Protein AF-A0A250XTL4-F1 (afdb_monomer_lite)

Radius of gyration: 36.09 Å; chains: 1; bounding box: 64×64×106 Å

Secondary structure (DSSP, 8-state):
---SSHHHHHHHHHHHHHHHHHSPP-----SSPPGGGGS--S---TTTT--HHHHHHHHHHHHHHHSTTTT-TT--------TTGGGGS-SSPPTT-S-HHHHHHHT-S--STTTS-HHHHHHHS--S----TT---PPPPPPHHHHHHHHTTEEEPTTS-EEETTS-B-------------------------------------------

Structure (mmCIF, N/CA/C/O backbone):
data_AF-A0A250XTL4-F1
#
_entry.id   AF-A0A250XTL4-F1
#
loop_
_atom_site.group_PDB
_atom_site.id
_atom_site.type_symbol
_atom_site.label_atom_id
_atom_site.label_alt_id
_atom_site.label_comp_id
_atom_site.label_asym_id
_atom_site.label_entity_id
_atom_site.label_seq_id
_atom_site.pdbx_PDB_ins_code
_atom_site.Cartn_x
_atom_site.Cartn_y
_atom_site.Cartn_z
_atom_site.occupancy
_atom_site.B_iso_or_equiv
_atom_site.auth_seq_id
_atom_site.auth_comp_id
_atom_site.auth_asym_id
_atom_site.auth_atom_id
_atom_site.pdbx_PDB_model_num
ATOM 1 N N . MET A 1 1 ? -37.303 -18.607 22.013 1.00 44.94 1 MET A N 1
ATOM 2 C CA . MET A 1 1 ? -37.455 -17.222 22.494 1.00 44.94 1 MET A CA 1
ATOM 3 C C . MET A 1 1 ? -36.039 -16.684 22.610 1.00 44.94 1 MET A C 1
ATOM 5 O O . MET A 1 1 ? -35.345 -17.076 23.528 1.00 44.94 1 MET A O 1
ATOM 9 N N . PHE A 1 2 ? -35.567 -15.987 21.576 1.00 52.06 2 PHE A N 1
ATOM 10 C CA . PHE A 1 2 ? -34.243 -15.356 21.523 1.00 52.06 2 PHE A CA 1
ATOM 11 C C . PHE A 1 2 ? -34.512 -13.884 21.878 1.00 52.06 2 PHE A C 1
ATOM 13 O O . PHE A 1 2 ? -35.346 -13.257 21.230 1.00 52.06 2 PHE A O 1
ATOM 20 N N . SER A 1 3 ? -34.096 -13.415 23.052 1.00 58.22 3 SER A N 1
ATOM 21 C CA . SER A 1 3 ? -32.782 -12.772 23.199 1.00 58.22 3 SER A CA 1
ATOM 22 C C . SER A 1 3 ? -32.663 -11.555 22.264 1.00 58.22 3 SER A C 1
ATOM 24 O O . SER A 1 3 ? -31.780 -11.501 21.420 1.00 58.22 3 SER A O 1
ATOM 26 N N . GLY A 1 4 ? -33.631 -10.632 22.339 1.00 57.84 4 GLY A N 1
ATOM 27 C CA . GLY A 1 4 ? -33.647 -9.391 21.552 1.00 57.84 4 GLY A CA 1
ATOM 28 C C . GLY A 1 4 ? -33.230 -8.154 22.350 1.00 57.84 4 GLY A C 1
ATOM 29 O O . GLY A 1 4 ? -32.525 -7.314 21.818 1.00 57.84 4 GLY A O 1
ATOM 30 N N . ASP A 1 5 ? -33.618 -8.072 23.626 1.00 61.62 5 ASP A N 1
ATOM 31 C CA . ASP A 1 5 ? -33.293 -6.927 24.498 1.00 61.62 5 ASP A CA 1
ATOM 32 C C . ASP A 1 5 ? -32.005 -7.180 25.311 1.00 61.62 5 ASP A C 1
ATOM 34 O O . ASP A 1 5 ? -31.155 -6.307 25.454 1.00 61.62 5 ASP A O 1
ATOM 38 N N . ASP A 1 6 ? -31.799 -8.426 25.756 1.00 74.25 6 ASP A N 1
ATOM 39 C CA . ASP A 1 6 ? -30.617 -8.829 26.539 1.00 74.25 6 ASP A CA 1
ATOM 40 C C . ASP A 1 6 ? -29.322 -8.780 25.704 1.00 74.25 6 ASP A C 1
ATOM 42 O O . ASP A 1 6 ? -28.267 -8.392 26.187 1.00 74.25 6 ASP A O 1
ATOM 46 N N . VAL A 1 7 ? -29.416 -9.097 24.408 1.00 80.88 7 VAL A N 1
ATOM 47 C CA . VAL A 1 7 ? -28.253 -9.163 23.502 1.00 80.88 7 VAL A CA 1
ATOM 48 C C . VAL A 1 7 ? -27.747 -7.771 23.129 1.00 80.88 7 VAL A C 1
ATOM 50 O O . VAL A 1 7 ? -26.544 -7.569 22.988 1.00 80.88 7 VAL A O 1
ATOM 53 N N . GLU A 1 8 ? -28.644 -6.792 22.977 1.00 82.69 8 GLU A N 1
ATOM 54 C CA . GLU A 1 8 ? -28.238 -5.408 22.711 1.00 82.69 8 GLU A CA 1
ATOM 55 C C . GLU A 1 8 ? -27.578 -4.776 23.942 1.00 82.69 8 GLU A C 1
ATOM 57 O O . GLU A 1 8 ? -26.588 -4.053 23.806 1.00 82.69 8 GLU A O 1
ATOM 62 N N . ALA A 1 9 ? -28.098 -5.073 25.136 1.00 85.00 9 ALA A N 1
ATOM 63 C CA . ALA A 1 9 ? -27.530 -4.606 26.394 1.00 85.00 9 ALA A CA 1
ATOM 64 C C . ALA A 1 9 ? -26.161 -5.246 26.683 1.00 85.00 9 ALA A C 1
ATOM 66 O O . ALA A 1 9 ? -25.218 -4.528 27.018 1.00 85.00 9 ALA A O 1
ATOM 67 N N . GLU A 1 10 ? -26.033 -6.563 26.500 1.00 85.88 10 GLU A N 1
ATOM 68 C CA . GLU A 1 10 ? -24.772 -7.299 26.653 1.00 85.88 10 GLU A CA 1
ATOM 69 C C . GLU A 1 10 ? -23.704 -6.780 25.679 1.00 85.88 10 GLU A C 1
ATOM 71 O O . GLU A 1 10 ? -22.596 -6.446 26.095 1.00 85.88 10 GLU A O 1
ATOM 76 N N . PHE A 1 11 ? -24.062 -6.580 24.405 1.00 89.12 11 PHE A N 1
ATOM 77 C CA . PHE A 1 11 ? -23.148 -6.021 23.406 1.00 89.12 11 PHE A CA 1
ATOM 78 C C . PHE A 1 11 ? -22.715 -4.586 23.736 1.00 89.12 11 PHE A C 1
ATOM 80 O O . PHE A 1 11 ? -21.555 -4.220 23.551 1.00 89.12 11 PHE A O 1
ATOM 87 N N . ALA A 1 12 ? -23.637 -3.743 24.212 1.00 86.06 12 ALA A N 1
ATOM 88 C CA . ALA A 1 12 ? -23.306 -2.376 24.603 1.00 86.06 12 ALA A CA 1
ATOM 89 C C . ALA A 1 12 ? -22.351 -2.338 25.806 1.00 86.06 12 ALA A C 1
ATOM 91 O O . ALA A 1 12 ? -21.473 -1.473 25.851 1.00 86.06 12 ALA A O 1
ATOM 92 N N . ALA A 1 13 ? -22.509 -3.271 26.750 1.00 88.00 13 ALA A N 1
ATOM 93 C CA . ALA A 1 13 ? -21.614 -3.424 27.890 1.00 88.00 13 ALA A CA 1
ATOM 94 C C . ALA A 1 13 ? -20.214 -3.878 27.445 1.00 88.00 13 ALA A C 1
ATOM 96 O O . ALA A 1 13 ? -19.243 -3.181 27.735 1.00 88.00 13 ALA A O 1
ATOM 97 N N . GLU A 1 14 ? -20.112 -4.953 26.658 1.00 86.88 14 GLU A N 1
ATOM 98 C CA . GLU A 1 14 ? -18.835 -5.460 26.125 1.00 86.88 14 GLU A CA 1
ATOM 99 C C . GLU A 1 14 ? -18.112 -4.394 25.284 1.00 86.88 14 GLU A C 1
ATOM 101 O O . GLU A 1 14 ? -16.928 -4.122 25.480 1.00 86.88 14 GLU A O 1
ATOM 106 N N . LYS A 1 15 ? -18.847 -3.680 24.420 1.00 89.56 15 LYS A N 1
ATOM 107 C CA . LYS A 1 15 ? -18.299 -2.560 23.643 1.00 89.56 15 LYS A CA 1
ATOM 108 C C . LYS A 1 15 ? -17.745 -1.454 24.543 1.00 89.56 15 LYS A C 1
ATOM 110 O O . LYS A 1 15 ? -16.703 -0.880 24.229 1.00 89.56 15 LYS A O 1
ATOM 115 N N . ALA A 1 16 ? -18.433 -1.108 25.631 1.00 85.56 16 ALA A N 1
ATOM 116 C CA . ALA A 1 16 ? -17.963 -0.080 26.556 1.00 85.56 16 ALA A CA 1
ATOM 117 C C . ALA A 1 16 ? -16.689 -0.513 27.300 1.00 85.56 16 ALA A C 1
ATOM 119 O O . ALA A 1 16 ? -15.798 0.316 27.505 1.00 85.56 16 ALA A O 1
ATOM 120 N N . GLU A 1 17 ? -16.582 -1.794 27.660 1.00 87.62 17 GLU A N 1
ATOM 121 C CA . GLU A 1 17 ? -15.391 -2.381 28.282 1.00 87.62 17 GLU A CA 1
ATOM 122 C C . GLU A 1 17 ? -14.189 -2.375 27.329 1.00 87.62 17 GLU A C 1
ATOM 124 O O . GLU A 1 17 ? -13.116 -1.878 27.688 1.00 87.62 17 GLU A O 1
ATOM 129 N N . ASP A 1 18 ? -14.383 -2.823 26.087 1.00 86.00 18 ASP A N 1
ATOM 130 C CA . ASP A 1 18 ? -13.349 -2.797 25.052 1.00 86.00 18 ASP A CA 1
ATOM 131 C C . ASP A 1 18 ? -12.863 -1.371 24.793 1.00 86.00 18 ASP A C 1
ATOM 133 O O . ASP A 1 18 ? -11.656 -1.112 24.797 1.00 86.00 18 ASP A O 1
ATOM 137 N N . VAL A 1 19 ? -13.793 -0.421 24.649 1.00 85.62 19 VAL A N 1
ATOM 138 C CA . VAL A 1 19 ? -13.468 0.998 24.481 1.00 85.62 19 VAL A CA 1
ATOM 139 C C . VAL A 1 19 ? -12.653 1.495 25.673 1.00 85.62 19 VAL A C 1
ATOM 141 O O . VAL A 1 19 ? -11.585 2.074 25.482 1.00 85.62 19 VAL A O 1
ATOM 144 N N . ALA A 1 20 ? -13.090 1.222 26.903 1.00 85.12 20 ALA A N 1
ATOM 145 C CA . ALA A 1 20 ? -12.371 1.641 28.101 1.00 85.12 20 ALA A CA 1
ATOM 146 C C . ALA A 1 20 ? -10.939 1.079 28.173 1.00 85.12 20 ALA A C 1
ATOM 148 O O . ALA A 1 20 ? -10.059 1.801 28.637 1.00 85.12 20 ALA A O 1
ATOM 149 N N . SER A 1 21 ? -10.705 -0.146 27.685 1.00 85.12 21 SER A N 1
ATOM 150 C CA . SER A 1 21 ? -9.382 -0.791 27.663 1.00 85.12 21 SER A CA 1
ATOM 151 C C . SER A 1 21 ? -8.404 -0.197 26.639 1.00 85.12 21 SER A C 1
ATOM 153 O O . SER A 1 21 ? -7.189 -0.340 26.779 1.00 85.12 21 SER A O 1
ATOM 155 N N . GLU A 1 22 ? -8.921 0.428 25.579 1.00 81.50 22 GLU A N 1
ATOM 156 C CA . GLU A 1 22 ? -8.116 0.997 24.491 1.00 81.50 22 GLU A CA 1
ATOM 157 C C . GLU A 1 22 ? -7.815 2.480 24.679 1.00 81.50 22 GLU A C 1
ATOM 159 O O . GLU A 1 22 ? -6.849 2.993 24.110 1.00 81.50 22 GLU A O 1
ATOM 164 N N . LEU A 1 23 ? -8.644 3.174 25.456 1.00 81.81 23 LEU A N 1
ATOM 165 C CA . LEU A 1 23 ? -8.436 4.578 25.775 1.00 81.81 23 LEU A CA 1
ATOM 166 C C . LEU A 1 23 ? -7.174 4.755 26.638 1.00 81.81 23 LEU A C 1
ATOM 168 O O . LEU A 1 23 ? -6.831 3.868 27.420 1.00 81.81 23 LEU A O 1
ATOM 172 N N . PRO A 1 24 ? -6.481 5.905 26.521 1.00 78.06 24 PRO A N 1
ATOM 173 C CA . PRO A 1 24 ? -5.309 6.179 27.342 1.00 78.06 24 PRO A CA 1
ATOM 174 C C . PRO A 1 24 ? -5.677 6.125 28.828 1.00 78.06 24 PRO A C 1
ATOM 176 O O . PRO A 1 24 ? -6.687 6.700 29.251 1.00 78.06 24 PRO A O 1
ATOM 179 N N . GLU A 1 25 ? -4.851 5.429 29.609 1.00 76.38 25 GLU A N 1
ATOM 180 C CA . GLU A 1 25 ? -4.987 5.381 31.060 1.00 76.38 25 GLU A CA 1
ATOM 181 C C . GLU A 1 25 ? -4.770 6.787 31.625 1.00 76.38 25 GLU A C 1
ATOM 183 O O . GLU A 1 25 ? -3.812 7.481 31.275 1.00 76.38 25 GLU A O 1
ATOM 188 N N . ILE A 1 26 ? -5.703 7.237 32.462 1.00 69.81 26 ILE A N 1
ATOM 189 C CA . ILE A 1 26 ? -5.581 8.526 33.131 1.00 69.81 26 ILE A CA 1
ATOM 190 C C . ILE A 1 26 ? -4.596 8.318 34.272 1.00 69.81 26 ILE A C 1
ATOM 192 O O . ILE A 1 26 ? -4.950 7.758 35.306 1.00 69.81 26 ILE A O 1
ATOM 196 N N . GLU A 1 27 ? -3.364 8.775 34.086 1.00 66.06 27 GLU A N 1
ATOM 197 C CA . GLU A 1 27 ? -2.430 8.918 35.193 1.00 66.06 27 GLU A CA 1
ATOM 198 C C . GLU A 1 27 ? -2.995 9.990 36.133 1.00 66.06 27 GLU A C 1
ATOM 200 O O . GLU A 1 27 ? -2.984 11.184 35.821 1.00 66.06 27 GLU A O 1
ATOM 205 N N . GLU A 1 28 ? -3.557 9.574 37.271 1.00 66.38 28 GLU A N 1
ATOM 206 C CA . GLU A 1 28 ? -3.948 10.523 38.309 1.00 66.38 28 GLU A CA 1
ATOM 207 C C . GLU A 1 28 ? -2.717 11.367 38.669 1.00 66.38 28 GLU A C 1
ATOM 209 O O . GLU A 1 28 ? -1.627 10.811 38.858 1.00 66.38 28 GLU A O 1
ATOM 214 N N . PRO A 1 29 ? -2.835 12.707 38.754 1.00 60.31 29 PRO A N 1
ATOM 215 C CA . PRO A 1 29 ? -1.682 13.504 39.114 1.00 60.31 29 PRO A CA 1
ATOM 216 C C . PRO A 1 29 ? -1.241 13.038 40.487 1.00 60.31 29 PRO A C 1
ATOM 218 O O . PRO A 1 29 ? -2.041 13.029 41.425 1.00 60.31 29 PRO A O 1
ATOM 221 N N . SER A 1 30 ? 0.047 12.736 40.625 1.00 61.31 30 SER A N 1
ATOM 222 C CA . SER A 1 30 ? 0.667 12.696 41.941 1.00 61.31 30 SER A CA 1
ATOM 223 C C . SER A 1 30 ? 0.268 13.997 42.646 1.00 61.31 30 SER A C 1
ATOM 225 O O . SER A 1 30 ? 0.637 15.088 42.206 1.00 61.31 30 SER A O 1
ATOM 227 N N . THR A 1 31 ? -0.515 13.896 43.720 1.00 59.34 31 THR A N 1
ATOM 228 C CA . THR A 1 31 ? -1.014 15.043 44.499 1.00 59.34 31 THR A CA 1
ATOM 229 C C . THR A 1 31 ? 0.115 15.815 45.181 1.00 59.34 31 THR A C 1
ATOM 231 O O . THR A 1 31 ? -0.116 16.835 45.831 1.00 59.34 31 THR A O 1
ATOM 234 N N . LEU A 1 32 ? 1.347 15.318 45.057 1.00 70.75 32 LEU A N 1
ATOM 235 C CA . LEU A 1 32 ? 2.548 15.944 45.553 1.00 70.75 32 LEU A CA 1
ATOM 236 C C . LEU A 1 32 ? 3.013 17.031 44.574 1.00 70.75 32 LEU A C 1
ATOM 238 O O . LEU A 1 32 ? 3.199 16.757 43.385 1.00 70.75 32 LEU A O 1
ATOM 242 N N . PRO A 1 33 ? 3.237 18.266 45.054 1.00 69.31 33 PRO A N 1
ATOM 243 C CA . PRO A 1 33 ? 3.849 19.295 44.234 1.00 69.31 33 PRO A CA 1
ATOM 244 C C . PRO A 1 33 ? 5.235 18.813 43.792 1.00 69.31 33 PRO A C 1
ATOM 246 O O . PRO A 1 33 ? 6.040 18.374 44.614 1.00 69.31 33 PRO A O 1
ATOM 249 N N . GLY A 1 34 ? 5.515 18.886 42.489 1.00 71.38 34 GLY A N 1
ATOM 250 C CA . GLY A 1 34 ? 6.826 18.525 41.958 1.00 71.38 34 GLY A CA 1
ATOM 251 C C . GLY A 1 34 ? 7.945 19.336 42.622 1.00 71.38 34 GLY A C 1
ATOM 252 O O . GLY A 1 34 ? 7.731 20.467 43.061 1.00 71.38 34 GLY A O 1
ATOM 253 N N . TRP A 1 35 ? 9.159 18.781 42.648 1.00 74.31 35 TRP A N 1
ATOM 254 C CA . TRP A 1 35 ? 10.354 19.363 43.288 1.00 74.31 35 TRP A CA 1
ATOM 255 C C . TRP A 1 35 ? 10.607 20.851 42.944 1.00 74.31 35 TRP A C 1
ATOM 257 O O . TRP A 1 35 ? 11.175 21.595 43.738 1.00 74.31 35 TRP A O 1
ATOM 267 N N . GLY A 1 36 ? 10.152 21.321 41.777 1.00 64.62 36 GLY A N 1
ATOM 268 C CA . GLY A 1 36 ? 10.291 22.711 41.326 1.00 64.62 36 GLY A CA 1
ATOM 269 C C . GLY A 1 36 ? 9.296 23.729 41.906 1.00 64.62 36 GLY A C 1
ATOM 270 O O . GLY A 1 36 ? 9.504 24.925 41.717 1.00 64.62 36 GLY A O 1
ATOM 271 N N . VAL A 1 37 ? 8.237 23.313 42.615 1.00 65.44 37 VAL A N 1
ATOM 272 C CA . VAL A 1 37 ? 7.202 24.232 43.146 1.00 65.44 37 VAL A CA 1
ATOM 273 C C . VAL A 1 37 ? 7.727 25.086 44.309 1.00 65.44 37 VAL A C 1
ATOM 275 O O . VAL A 1 37 ? 7.260 26.200 44.523 1.00 65.44 37 VAL A O 1
ATOM 278 N N . TRP A 1 38 ? 8.731 24.606 45.047 1.00 67.38 38 TRP A N 1
ATOM 279 C CA . TRP A 1 38 ? 9.232 25.278 46.255 1.00 67.38 38 TRP A CA 1
ATOM 280 C C . TRP A 1 38 ? 10.232 26.407 45.968 1.00 67.38 38 TRP A C 1
ATOM 282 O O . TRP A 1 38 ? 10.454 27.261 46.822 1.00 67.38 38 TRP A O 1
ATOM 292 N N . LEU A 1 39 ? 10.822 26.439 44.769 1.00 60.75 39 LEU A N 1
ATOM 293 C CA . LEU A 1 39 ? 11.771 27.481 44.355 1.00 60.75 39 LEU A CA 1
ATOM 294 C C . LEU A 1 39 ? 11.080 28.751 43.837 1.00 60.75 39 LEU A C 1
ATOM 296 O O . LEU A 1 39 ? 11.712 29.804 43.773 1.00 60.75 39 LEU A O 1
ATOM 300 N N . LEU A 1 40 ? 9.793 28.680 43.482 1.00 57.00 40 LEU A N 1
ATOM 301 C CA . LEU A 1 40 ? 9.083 29.769 42.816 1.00 57.00 40 LEU A CA 1
ATOM 302 C C . LEU A 1 40 ? 8.004 30.376 43.725 1.00 57.00 40 LEU A C 1
ATOM 304 O O . LEU A 1 40 ? 6.809 30.205 43.513 1.00 57.00 40 LEU A O 1
ATOM 308 N N . ASN A 1 41 ? 8.433 31.154 44.723 1.00 57.19 41 ASN A N 1
ATOM 309 C CA . ASN A 1 41 ? 7.573 32.058 45.504 1.00 57.19 41 ASN A CA 1
ATOM 310 C C . ASN A 1 41 ? 7.217 33.317 44.682 1.00 57.19 41 ASN A C 1
ATOM 312 O O . ASN A 1 41 ? 7.468 34.455 45.071 1.00 57.19 41 ASN A O 1
ATOM 316 N N . ILE A 1 42 ? 6.711 33.103 43.471 1.00 55.25 42 ILE A N 1
ATOM 317 C CA . ILE A 1 42 ? 6.223 34.143 42.572 1.00 55.25 42 ILE A CA 1
ATOM 318 C C . ILE A 1 42 ? 4.796 33.739 42.240 1.00 55.25 42 ILE A C 1
ATOM 320 O O . ILE A 1 42 ? 4.543 32.575 41.950 1.00 55.25 42 ILE A O 1
ATOM 324 N N . ARG A 1 43 ? 3.879 34.709 42.295 1.00 54.59 43 ARG A N 1
ATOM 325 C CA . ARG A 1 43 ? 2.468 34.669 41.866 1.00 54.59 43 ARG A CA 1
ATOM 326 C C . ARG A 1 43 ? 2.294 34.237 40.393 1.00 54.59 43 ARG A C 1
ATOM 328 O O . ARG A 1 43 ? 1.683 34.939 39.594 1.00 54.59 43 ARG A O 1
ATOM 335 N N . MET A 1 44 ? 2.847 33.099 40.000 1.00 52.56 44 MET A N 1
ATOM 336 C CA . MET A 1 44 ? 2.567 32.447 38.736 1.00 52.56 44 MET A CA 1
ATOM 337 C C . MET A 1 44 ? 1.157 31.895 38.866 1.00 52.56 44 MET A C 1
ATOM 339 O O . MET A 1 44 ? 0.897 30.984 39.649 1.00 52.56 44 MET A O 1
ATOM 343 N N . ASN A 1 45 ? 0.233 32.566 38.178 1.00 49.47 45 ASN A N 1
ATOM 344 C CA . ASN A 1 45 ? -1.188 32.262 38.161 1.00 49.47 45 ASN A CA 1
ATOM 345 C C . ASN A 1 45 ? -1.423 30.748 38.105 1.00 49.47 45 ASN A C 1
ATOM 347 O O . ASN A 1 45 ? -0.799 30.055 37.302 1.00 49.47 45 ASN A O 1
ATOM 351 N N . ALA A 1 46 ? -2.422 30.275 38.854 1.00 52.78 46 ALA A N 1
ATOM 352 C CA . ALA A 1 46 ? -2.984 28.920 38.793 1.00 52.78 46 ALA A CA 1
ATOM 353 C C . ALA A 1 46 ? -3.355 28.438 37.364 1.00 52.78 46 ALA A C 1
ATOM 355 O O . ALA A 1 46 ? -3.707 27.285 37.162 1.00 52.78 46 ALA A O 1
ATOM 356 N N . ILE A 1 47 ? -3.255 29.325 36.372 1.00 52.06 47 ILE A N 1
ATOM 357 C CA . ILE A 1 47 ? -3.416 29.102 34.936 1.00 52.06 47 ILE A CA 1
ATOM 358 C C . ILE A 1 47 ? -2.222 28.334 34.332 1.00 52.06 47 ILE A C 1
ATOM 360 O O . ILE A 1 47 ? -2.433 27.521 33.440 1.00 52.06 47 ILE A O 1
ATOM 364 N N . PHE A 1 48 ? -0.985 28.535 34.813 1.00 50.75 48 PHE A N 1
ATOM 365 C CA . PHE A 1 48 ? 0.188 27.773 34.336 1.00 50.75 48 PHE A CA 1
ATOM 366 C C . PHE A 1 48 ? 0.213 26.335 34.873 1.00 50.75 48 PHE A C 1
ATOM 368 O O . PHE A 1 48 ? 0.729 25.438 34.217 1.00 50.75 48 PHE A O 1
ATOM 375 N N . PHE A 1 49 ? -0.405 26.118 36.036 1.00 53.44 49 PHE A N 1
ATOM 376 C CA . PHE A 1 49 ? -0.697 24.805 36.614 1.00 53.44 49 PHE A CA 1
ATOM 377 C C . PHE A 1 49 ? -2.146 24.388 36.339 1.00 53.44 49 PHE A C 1
ATOM 379 O O . PHE A 1 49 ? -2.762 23.729 37.177 1.00 53.44 49 PHE A O 1
ATOM 386 N N . GLY A 1 50 ? -2.716 24.827 35.205 1.00 55.28 50 GLY A N 1
ATOM 387 C CA . GLY A 1 50 ? -4.051 24.420 34.779 1.00 55.28 50 GLY A CA 1
ATOM 388 C C . GLY A 1 50 ? -4.188 22.915 34.966 1.00 55.28 50 GLY A C 1
ATOM 389 O O . GLY A 1 50 ? -3.353 22.169 34.463 1.00 55.28 50 GLY A O 1
ATOM 390 N N . SER A 1 51 ? -5.163 22.513 35.790 1.00 58.53 51 SER A N 1
ATOM 391 C CA . SER A 1 51 ? -5.242 21.162 36.346 1.00 58.53 51 SER A CA 1
ATOM 392 C C . SER A 1 51 ? -5.064 20.137 35.229 1.00 58.53 51 SER A C 1
ATOM 394 O O . SER A 1 51 ? -5.937 20.058 34.355 1.00 58.53 51 SER A O 1
ATOM 396 N N . PRO A 1 52 ? -3.952 19.386 35.210 1.00 62.47 52 PRO A N 1
ATOM 397 C CA . PRO A 1 52 ? -3.657 18.499 34.094 1.00 62.47 52 PRO A CA 1
ATOM 398 C C . PRO A 1 52 ? -4.723 17.385 34.004 1.00 62.47 52 PRO A C 1
ATOM 400 O O . PRO A 1 52 ? -5.045 16.926 32.913 1.00 62.47 52 PRO A O 1
ATOM 403 N N . VAL A 1 53 ? -5.436 17.160 35.119 1.00 64.50 53 VAL A N 1
ATOM 404 C CA . VAL A 1 53 ? -6.701 16.422 35.261 1.00 64.50 53 VAL A CA 1
ATOM 405 C C . VAL A 1 53 ? -7.696 16.729 34.146 1.00 64.50 53 VAL A C 1
ATOM 407 O O . VAL A 1 53 ? -8.187 15.825 33.478 1.00 64.50 53 VAL A O 1
ATOM 410 N N . ASN A 1 54 ? -7.969 18.010 33.896 1.00 69.88 54 ASN A N 1
ATOM 411 C CA . ASN A 1 54 ? -8.976 18.418 32.919 1.00 69.88 54 ASN A CA 1
ATOM 412 C C . ASN A 1 54 ? -8.518 18.211 31.473 1.00 69.88 54 ASN A C 1
ATOM 414 O O . ASN A 1 54 ? -9.360 18.190 30.582 1.00 69.88 54 ASN A O 1
ATOM 418 N N . VAL A 1 55 ? -7.213 18.102 31.219 1.00 74.56 55 VAL A N 1
ATOM 419 C CA . VAL A 1 55 ? -6.683 17.854 29.873 1.00 74.56 55 VAL A CA 1
ATOM 420 C C . VAL A 1 55 ? -6.830 16.374 29.540 1.00 74.56 55 VAL A C 1
ATOM 422 O O . VAL A 1 55 ? -7.409 16.054 28.512 1.00 74.56 55 VAL A O 1
ATOM 425 N N . TRP A 1 56 ? -6.460 15.472 30.452 1.00 72.25 56 TRP A N 1
ATOM 426 C CA . TRP A 1 56 ? -6.552 14.030 30.200 1.00 72.25 56 TRP A CA 1
ATOM 427 C C . TRP A 1 56 ? -7.988 13.530 30.054 1.00 72.25 56 TRP A C 1
ATOM 429 O O . TRP A 1 56 ? -8.256 12.693 29.197 1.00 72.25 56 TRP A O 1
ATOM 439 N N . TYR A 1 57 ? -8.935 14.064 30.837 1.00 79.06 57 TYR A N 1
ATOM 440 C CA . TYR A 1 57 ? -10.352 13.736 30.646 1.00 79.06 57 TYR A CA 1
ATOM 441 C C . TYR A 1 57 ? -10.848 14.171 29.263 1.00 79.06 57 TYR A C 1
ATOM 443 O O . TYR A 1 57 ? -11.550 13.415 28.597 1.00 79.06 57 TYR A O 1
ATOM 451 N N . ARG A 1 58 ? -10.420 15.345 28.785 1.00 80.62 58 ARG A N 1
ATOM 452 C CA . ARG A 1 58 ? -10.760 15.824 27.437 1.00 80.62 58 ARG A CA 1
ATOM 453 C C . ARG A 1 58 ? -10.074 15.008 26.349 1.00 80.62 58 ARG A C 1
ATOM 455 O O . ARG A 1 58 ? -10.696 14.719 25.332 1.00 80.62 58 ARG A O 1
ATOM 462 N N . ASP A 1 59 ? -8.830 14.600 26.557 1.00 82.00 59 ASP A N 1
ATOM 463 C CA . ASP A 1 59 ? -8.103 13.737 25.625 1.00 82.00 59 ASP A CA 1
ATOM 464 C C . ASP A 1 59 ? -8.763 12.355 25.537 1.00 82.00 59 ASP A C 1
ATOM 466 O O . ASP A 1 59 ? -8.927 11.806 24.452 1.00 82.00 59 ASP A O 1
ATOM 470 N N . ARG A 1 60 ? -9.255 11.824 26.661 1.00 82.88 60 ARG A N 1
ATOM 471 C CA . ARG A 1 60 ? -10.031 10.582 26.703 1.00 82.88 60 ARG A CA 1
ATOM 472 C C . ARG A 1 60 ? -11.376 10.722 25.986 1.00 82.88 60 ARG A C 1
ATOM 474 O O . ARG A 1 60 ? -11.721 9.873 25.171 1.00 82.88 60 ARG A O 1
ATOM 481 N N . GLU A 1 61 ? -12.122 11.796 26.234 1.00 83.00 61 GLU A N 1
ATOM 482 C CA . GLU A 1 61 ? -13.392 12.074 25.546 1.00 83.00 61 GLU A CA 1
ATOM 483 C C . GLU A 1 61 ? -13.201 12.256 24.034 1.00 83.00 61 GLU A C 1
ATOM 485 O O . GLU A 1 61 ? -13.970 11.721 23.234 1.00 83.00 61 GLU A O 1
ATOM 490 N N . THR A 1 62 ? -12.155 12.978 23.626 1.00 84.94 62 THR A N 1
ATOM 491 C CA . THR A 1 62 ? -11.828 13.175 22.208 1.00 84.94 62 THR A CA 1
ATOM 492 C C . THR A 1 62 ? -11.337 11.894 21.548 1.00 84.94 62 THR A C 1
ATOM 494 O O . THR A 1 62 ? -11.730 11.634 20.414 1.00 84.94 62 THR A O 1
ATOM 497 N N . ALA A 1 63 ? -10.563 11.058 22.246 1.00 82.88 63 ALA A N 1
ATOM 498 C CA . ALA A 1 63 ? -10.183 9.734 21.766 1.00 82.88 63 ALA A CA 1
ATOM 499 C C . ALA A 1 63 ? -11.412 8.832 21.589 1.00 82.88 63 ALA A C 1
ATOM 501 O O . ALA A 1 63 ? -11.568 8.232 20.532 1.00 82.88 63 ALA A O 1
ATOM 502 N N . ALA A 1 64 ? -12.330 8.799 22.563 1.00 83.50 64 ALA A N 1
ATOM 503 C CA . ALA A 1 64 ? -13.575 8.034 22.466 1.00 83.50 64 ALA A CA 1
ATOM 504 C C . ALA A 1 64 ? -14.448 8.490 21.285 1.00 83.50 64 ALA A C 1
ATOM 506 O O . ALA A 1 64 ? -15.000 7.663 20.562 1.00 83.50 64 ALA A O 1
ATOM 507 N N . ALA A 1 65 ? -14.550 9.806 21.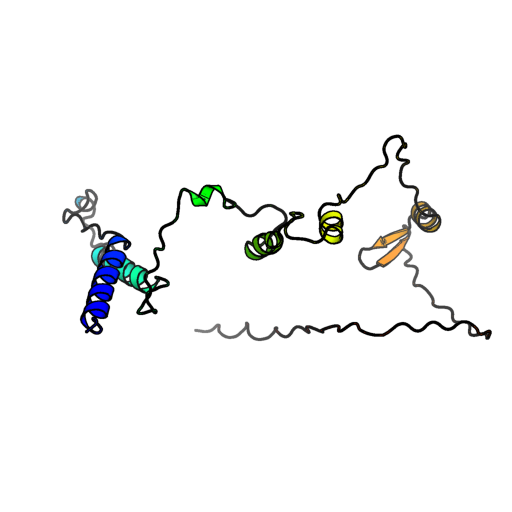068 1.00 84.88 65 ALA A N 1
ATOM 508 C CA . ALA A 1 65 ? -15.315 10.387 19.967 1.00 84.88 65 ALA A CA 1
ATOM 509 C C . ALA A 1 65 ? -14.618 10.256 18.600 1.00 84.88 65 ALA A C 1
ATOM 511 O O . ALA A 1 65 ? -15.289 10.264 17.569 1.00 84.88 65 ALA A O 1
ATOM 512 N N . GLY A 1 66 ? -13.285 10.166 18.590 1.00 85.44 66 GLY A N 1
ATOM 513 C CA . GLY A 1 66 ? -12.459 10.050 17.390 1.00 85.44 66 GLY A CA 1
ATOM 514 C C . GLY A 1 66 ? -12.411 8.644 16.794 1.00 85.44 66 GLY A C 1
ATOM 515 O O . GLY A 1 66 ? -11.981 8.503 15.649 1.00 85.44 66 GLY A O 1
ATOM 516 N N . ARG A 1 67 ? -12.872 7.625 17.530 1.00 85.06 67 ARG A N 1
ATOM 517 C CA . ARG A 1 67 ? -12.934 6.249 17.031 1.00 85.06 67 ARG A CA 1
ATOM 518 C C . ARG A 1 67 ? -13.875 6.119 15.840 1.00 85.06 67 ARG A C 1
ATOM 520 O O . ARG A 1 67 ? -14.958 6.708 15.785 1.00 85.06 67 ARG A O 1
ATOM 527 N N . SER A 1 68 ? -13.503 5.243 14.920 1.00 87.25 68 SER A N 1
ATOM 528 C CA . SER A 1 68 ? -14.254 4.956 13.695 1.00 87.25 68 SER A CA 1
ATOM 529 C C . SER A 1 68 ? -15.625 4.329 13.975 1.00 87.25 68 SER A C 1
ATOM 531 O O . SER A 1 68 ? -16.575 4.510 13.210 1.00 87.25 68 SER A O 1
ATOM 533 N N . ASP A 1 69 ? -15.745 3.601 15.085 1.00 88.19 69 ASP A N 1
ATOM 534 C CA . ASP A 1 69 ? -16.946 2.883 15.503 1.00 88.19 69 ASP A CA 1
ATOM 535 C C . ASP A 1 69 ? -17.861 3.683 16.447 1.00 88.19 69 ASP A C 1
ATOM 537 O O . ASP A 1 69 ? -18.928 3.188 16.822 1.00 88.19 69 ASP A O 1
ATOM 541 N N . ALA A 1 70 ? -17.515 4.932 16.786 1.00 85.50 70 ALA A N 1
ATOM 542 C CA . ALA A 1 70 ? -18.291 5.768 17.709 1.00 85.50 70 ALA A CA 1
ATOM 543 C C . ALA A 1 70 ? -19.705 6.090 17.188 1.00 85.50 70 ALA A C 1
ATOM 545 O O . ALA A 1 70 ? -20.672 6.137 17.947 1.00 85.50 70 ALA A O 1
ATOM 546 N N . LYS A 1 71 ? -19.855 6.283 15.871 1.00 87.25 71 LYS A N 1
ATOM 547 C CA . LYS A 1 71 ? -21.153 6.587 15.240 1.00 87.25 71 LYS A CA 1
ATOM 548 C C . LYS A 1 71 ? -22.008 5.336 14.985 1.00 87.25 71 LYS A C 1
ATOM 550 O O . LYS A 1 71 ? -23.199 5.457 14.700 1.00 87.25 71 LYS A O 1
ATOM 555 N N . ILE A 1 72 ? -21.416 4.142 15.041 1.00 88.44 72 ILE A N 1
ATOM 556 C CA . ILE A 1 72 ? -22.046 2.894 14.598 1.00 88.44 72 ILE A CA 1
ATOM 557 C C . ILE A 1 72 ? -22.456 2.070 15.822 1.00 88.44 72 ILE A C 1
ATOM 559 O O . ILE A 1 72 ? -21.629 1.737 16.665 1.00 88.44 72 ILE A O 1
ATOM 563 N N . ARG A 1 73 ? -23.742 1.711 15.918 1.00 84.75 73 ARG A N 1
ATOM 564 C CA . ARG A 1 73 ? -24.282 0.988 17.083 1.00 84.75 73 ARG A CA 1
ATOM 565 C C . ARG A 1 73 ? -23.782 -0.449 17.200 1.00 84.75 73 ARG A C 1
ATOM 567 O O . ARG A 1 73 ? -23.418 -0.853 18.289 1.00 84.75 73 ARG A O 1
ATOM 574 N N . ASN A 1 74 ? -23.710 -1.174 16.086 1.00 87.31 74 ASN A N 1
ATOM 575 C CA . ASN A 1 74 ? -23.617 -2.642 16.092 1.00 87.31 74 ASN A CA 1
ATOM 576 C C . ASN A 1 74 ? -22.220 -3.168 15.725 1.00 87.31 74 ASN A C 1
ATOM 578 O O . ASN A 1 74 ? -22.081 -4.315 15.312 1.00 87.31 74 ASN A O 1
ATOM 582 N N . VAL A 1 75 ? -21.196 -2.314 15.759 1.00 89.00 75 VAL A N 1
ATOM 583 C CA . VAL A 1 75 ? -19.838 -2.669 15.331 1.00 89.00 75 VAL A CA 1
ATOM 584 C C . VAL A 1 75 ? -18.857 -2.216 16.397 1.00 89.00 75 VAL A C 1
ATOM 586 O O . VAL A 1 75 ? -18.938 -1.073 16.846 1.00 89.00 75 VAL A O 1
ATOM 589 N N . VAL A 1 76 ? -17.941 -3.107 16.765 1.00 88.69 76 VAL A N 1
ATOM 590 C CA . VAL A 1 76 ? -16.740 -2.802 17.547 1.00 88.69 76 VAL A CA 1
ATOM 591 C C . VAL A 1 76 ? -15.546 -2.944 16.611 1.00 88.69 76 VAL A C 1
ATOM 593 O O . VAL A 1 76 ? -15.397 -3.976 15.954 1.00 88.69 76 VAL A O 1
ATOM 596 N N . ILE A 1 77 ? -14.725 -1.898 16.499 1.00 89.31 77 ILE A N 1
ATOM 597 C CA . ILE A 1 77 ? -13.500 -1.923 15.686 1.00 89.31 77 ILE A CA 1
ATOM 598 C C . ILE A 1 77 ? -12.307 -1.794 16.619 1.00 89.31 77 ILE A C 1
ATOM 600 O O . ILE A 1 77 ? -12.185 -0.804 17.330 1.00 89.31 77 ILE A O 1
ATOM 604 N N . ASN A 1 78 ? -11.409 -2.773 16.567 1.00 89.06 78 ASN A N 1
ATOM 605 C CA . ASN A 1 78 ? -10.119 -2.698 17.237 1.00 89.06 78 ASN A CA 1
ATOM 606 C C . ASN A 1 78 ? -9.155 -1.851 16.388 1.00 89.06 78 ASN A C 1
ATOM 608 O O . ASN A 1 78 ? -8.795 -2.241 15.276 1.00 89.06 78 ASN A O 1
ATOM 612 N N . GLU A 1 79 ? -8.746 -0.693 16.907 1.00 85.50 79 GLU A N 1
ATOM 613 C CA . GLU A 1 79 ? -7.853 0.254 16.219 1.00 85.50 79 GLU A CA 1
ATOM 614 C C . GLU A 1 79 ? -6.365 0.042 16.578 1.00 85.50 79 GLU A C 1
ATOM 616 O O . GLU A 1 79 ? -5.499 0.840 16.208 1.00 85.50 79 GLU A O 1
ATOM 621 N N . LYS A 1 80 ? -6.026 -1.051 17.282 1.00 88.38 80 LYS A N 1
ATOM 622 C CA . LYS A 1 80 ? -4.641 -1.368 17.659 1.00 88.38 80 LYS A CA 1
ATOM 623 C C . LYS A 1 80 ? -3.792 -1.676 16.428 1.00 88.38 80 LYS A C 1
ATOM 625 O O . LYS A 1 80 ? -4.143 -2.473 15.560 1.00 88.38 80 LYS A O 1
ATOM 630 N N . TRP A 1 81 ? -2.594 -1.100 16.407 1.00 88.62 81 TRP A N 1
ATOM 631 C CA . TRP A 1 81 ? -1.613 -1.352 15.359 1.00 88.62 81 TRP A CA 1
ATOM 632 C C . TRP A 1 81 ? -1.011 -2.762 15.461 1.00 88.62 81 TRP A C 1
ATOM 634 O O . TRP A 1 81 ? -0.329 -3.091 16.439 1.00 88.62 81 TRP A O 1
ATOM 644 N N . ASP A 1 82 ? -1.189 -3.587 14.424 1.00 92.69 82 ASP A N 1
ATOM 645 C CA . ASP A 1 82 ? -0.578 -4.917 14.375 1.00 92.69 82 ASP A CA 1
ATOM 646 C C . ASP A 1 82 ? 0.923 -4.848 14.034 1.00 92.69 82 ASP A C 1
ATOM 648 O O . ASP A 1 82 ? 1.351 -4.650 12.892 1.00 92.69 82 ASP A O 1
ATOM 652 N N . LYS A 1 83 ? 1.749 -5.097 15.054 1.00 92.62 83 LYS A N 1
ATOM 653 C CA . LYS A 1 83 ? 3.216 -5.133 14.958 1.00 92.62 83 LYS A CA 1
ATOM 654 C C . LYS A 1 83 ? 3.733 -6.256 14.050 1.00 92.62 83 LYS A C 1
ATOM 656 O O . LYS A 1 83 ? 4.860 -6.167 13.561 1.00 92.62 83 LYS A O 1
ATOM 661 N N . LYS A 1 84 ? 2.962 -7.330 13.844 1.00 93.69 84 LYS A N 1
ATOM 662 C CA . LYS A 1 84 ? 3.356 -8.452 12.978 1.00 93.69 84 LYS A CA 1
ATOM 663 C C . LYS A 1 84 ? 3.116 -8.110 11.509 1.00 93.69 84 LYS A C 1
ATOM 665 O O . LYS A 1 84 ? 4.027 -8.309 10.705 1.00 93.69 84 LYS A O 1
ATOM 670 N N . ALA A 1 85 ? 1.952 -7.545 11.184 1.00 92.56 85 ALA A N 1
ATOM 671 C CA . ALA A 1 85 ? 1.610 -7.103 9.832 1.00 92.56 85 ALA A CA 1
ATOM 672 C C . ALA A 1 85 ? 2.479 -5.935 9.341 1.00 92.56 85 ALA A C 1
ATOM 674 O O . ALA A 1 85 ? 2.819 -5.880 8.161 1.00 92.56 85 ALA A O 1
ATOM 675 N N . ALA A 1 86 ? 2.919 -5.053 10.247 1.00 90.69 86 ALA A N 1
ATOM 676 C CA . ALA A 1 86 ? 3.738 -3.884 9.918 1.00 90.69 86 ALA A CA 1
ATOM 677 C C . ALA A 1 86 ? 5.015 -4.202 9.112 1.00 90.69 86 ALA A C 1
ATOM 679 O O . ALA A 1 86 ? 5.497 -3.352 8.371 1.00 90.69 86 ALA A O 1
ATOM 680 N N . LYS A 1 87 ? 5.549 -5.427 9.222 1.00 94.50 87 LYS A N 1
ATOM 681 C CA . LYS A 1 87 ? 6.742 -5.883 8.486 1.00 94.50 87 LYS A CA 1
ATOM 682 C C . LYS A 1 87 ? 6.515 -6.019 6.979 1.00 94.50 87 LYS A C 1
ATOM 684 O O . LYS A 1 87 ? 7.476 -5.964 6.220 1.00 94.50 87 LYS A O 1
ATOM 689 N N . TYR A 1 88 ? 5.271 -6.246 6.564 1.00 93.69 88 TYR A N 1
ATOM 690 C CA . TYR A 1 88 ? 4.891 -6.448 5.164 1.00 93.69 88 TYR A CA 1
ATOM 691 C C . TYR A 1 88 ? 4.415 -5.159 4.490 1.00 93.69 88 TYR A C 1
ATOM 693 O O . TYR A 1 88 ? 4.175 -5.144 3.285 1.00 93.69 88 TYR A O 1
ATOM 701 N N . THR A 1 89 ? 4.306 -4.073 5.253 1.00 91.75 89 THR A N 1
ATOM 702 C CA . THR A 1 89 ? 3.965 -2.746 4.745 1.00 91.75 89 THR A CA 1
ATOM 703 C C . THR A 1 89 ? 5.242 -1.963 4.451 1.00 91.75 89 THR A C 1
ATOM 705 O O . THR A 1 89 ? 6.249 -2.095 5.150 1.00 91.75 89 THR A O 1
ATOM 708 N N . ALA A 1 90 ? 5.219 -1.117 3.422 1.00 91.38 90 ALA A N 1
ATOM 709 C CA . ALA A 1 90 ? 6.325 -0.207 3.151 1.00 91.38 90 ALA A CA 1
ATOM 710 C C . ALA A 1 90 ? 6.480 0.809 4.300 1.00 91.38 90 ALA A C 1
ATOM 712 O O . ALA A 1 90 ? 5.526 1.504 4.648 1.00 91.38 90 ALA A O 1
ATOM 713 N N . SER A 1 91 ? 7.685 0.906 4.874 1.00 91.12 91 SER A N 1
ATOM 714 C CA . SER A 1 91 ? 7.995 1.865 5.951 1.00 91.12 91 SER A CA 1
ATOM 715 C C . SER A 1 91 ? 7.897 3.319 5.474 1.00 91.12 91 SER A C 1
ATOM 717 O O . SER A 1 91 ? 7.386 4.191 6.173 1.00 91.12 91 SER A O 1
ATOM 719 N N . SER A 1 92 ? 8.351 3.577 4.247 1.00 92.38 92 SER A N 1
ATOM 720 C CA . SER A 1 92 ? 8.289 4.883 3.599 1.00 92.38 92 SER A CA 1
ATOM 721 C C . SER A 1 92 ? 7.932 4.737 2.122 1.00 92.38 92 SER A C 1
ATOM 723 O O . SER A 1 92 ? 8.031 3.656 1.538 1.00 92.38 92 SER A O 1
ATOM 725 N N . LEU A 1 93 ? 7.490 5.840 1.519 1.00 94.19 93 LEU A N 1
ATOM 726 C CA . LEU A 1 93 ? 7.119 5.884 0.111 1.00 94.19 93 LEU A CA 1
ATOM 727 C C . LEU A 1 93 ? 8.370 5.741 -0.779 1.00 94.19 93 LEU A C 1
ATOM 729 O O . LEU A 1 93 ? 9.288 6.558 -0.650 1.00 94.19 93 LEU A O 1
ATOM 733 N 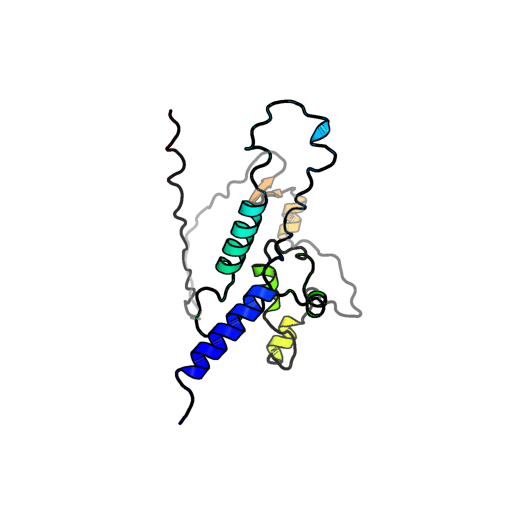N . PRO A 1 94 ? 8.430 4.755 -1.693 1.00 94.94 94 PRO A N 1
ATOM 734 C CA . PRO A 1 94 ? 9.573 4.621 -2.585 1.00 94.94 94 PRO A CA 1
ATOM 735 C C . PRO A 1 94 ? 9.564 5.691 -3.689 1.00 94.94 94 PRO A C 1
ATOM 737 O O . PRO A 1 94 ? 8.520 6.039 -4.244 1.00 94.94 94 PRO A O 1
ATOM 740 N N . PHE A 1 95 ? 10.754 6.169 -4.064 1.00 94.31 95 PHE A N 1
ATOM 741 C CA . PHE A 1 95 ? 10.952 6.976 -5.275 1.00 94.31 95 PHE A CA 1
ATOM 742 C C . PHE A 1 95 ? 10.542 6.142 -6.505 1.00 94.31 95 PHE A C 1
ATOM 744 O O . PHE A 1 95 ? 10.905 4.965 -6.548 1.00 94.31 95 PHE A O 1
ATOM 751 N N . PRO A 1 96 ? 9.810 6.663 -7.511 1.00 95.25 96 PRO A N 1
ATOM 752 C CA . PRO A 1 96 ? 9.516 8.063 -7.850 1.00 95.25 96 PRO A CA 1
ATOM 753 C C . PRO A 1 96 ? 8.131 8.572 -7.401 1.00 95.25 96 PRO A C 1
ATOM 755 O O . PRO A 1 96 ? 7.644 9.574 -7.929 1.00 95.25 96 PRO A O 1
ATOM 758 N N . TYR A 1 97 ? 7.448 7.881 -6.485 1.00 95.62 97 TYR A N 1
ATOM 759 C CA . TYR A 1 97 ? 6.087 8.254 -6.100 1.00 95.62 97 TYR A CA 1
ATOM 760 C C . TYR A 1 97 ? 6.066 9.463 -5.156 1.00 95.62 97 TYR A C 1
ATOM 762 O O . TYR A 1 97 ? 6.932 9.618 -4.299 1.00 95.62 97 TYR A O 1
ATOM 770 N N . THR A 1 98 ? 5.049 10.316 -5.306 1.00 93.25 98 THR A N 1
ATOM 771 C CA . THR A 1 98 ? 4.846 11.526 -4.485 1.00 93.25 98 THR A CA 1
ATOM 772 C C . THR A 1 98 ? 3.728 11.380 -3.453 1.00 93.25 98 THR A C 1
ATOM 774 O O . THR A 1 98 ? 3.723 12.097 -2.458 1.00 93.25 98 THR A O 1
ATOM 777 N N . SER A 1 99 ? 2.789 10.452 -3.670 1.00 95.19 99 SER A N 1
ATOM 778 C CA . SER A 1 99 ? 1.661 10.166 -2.776 1.00 95.19 99 SER A CA 1
ATOM 779 C C . SER A 1 99 ? 1.530 8.664 -2.517 1.00 95.19 99 SER A C 1
ATOM 781 O O . SER A 1 99 ? 1.750 7.851 -3.420 1.00 95.19 99 SER A O 1
ATOM 783 N N . LYS A 1 100 ? 1.118 8.311 -1.292 1.00 94.06 100 LYS A N 1
ATOM 784 C CA . LYS A 1 100 ? 0.823 6.933 -0.869 1.00 94.06 100 LYS A CA 1
ATOM 785 C C . LYS A 1 100 ? -0.259 6.293 -1.737 1.00 94.06 100 LYS A C 1
ATOM 787 O O . LYS A 1 100 ? -0.090 5.165 -2.182 1.00 94.06 100 LYS A O 1
ATOM 792 N N . GLU A 1 101 ? -1.313 7.041 -2.047 1.00 94.38 101 GLU A N 1
ATOM 793 C CA . GLU A 1 101 ? -2.435 6.554 -2.855 1.00 94.38 101 GLU A CA 1
ATOM 794 C C . GLU A 1 101 ? -1.987 6.129 -4.259 1.00 94.38 101 GLU A C 1
ATOM 796 O O . GLU A 1 101 ? -2.458 5.131 -4.797 1.00 94.38 101 GLU A O 1
ATOM 801 N N . VAL A 1 102 ? -1.033 6.860 -4.847 1.00 95.88 102 VAL A N 1
ATOM 802 C CA . VAL A 1 102 ? -0.495 6.548 -6.180 1.00 95.88 102 VAL A CA 1
ATOM 803 C C . VAL A 1 102 ? 0.329 5.262 -6.143 1.00 95.88 102 VAL A C 1
ATOM 805 O O . VAL A 1 102 ? 0.216 4.440 -7.051 1.00 95.88 102 VAL A O 1
ATOM 808 N N . TYR A 1 103 ? 1.129 5.077 -5.093 1.00 95.94 103 TYR A N 1
ATOM 809 C CA . TYR A 1 103 ? 1.922 3.866 -4.895 1.00 95.94 103 TYR A CA 1
ATOM 810 C C . TYR A 1 103 ? 1.046 2.630 -4.653 1.00 95.94 103 TYR A C 1
ATOM 812 O O . TYR A 1 103 ? 1.246 1.592 -5.273 1.00 95.94 103 TYR A O 1
ATOM 820 N N . GLU A 1 104 ? 0.029 2.734 -3.802 1.00 94.25 104 GLU A N 1
ATOM 821 C CA . GLU A 1 104 ? -0.875 1.609 -3.543 1.00 94.25 104 GLU A CA 1
ATOM 822 C C . GLU A 1 104 ? -1.737 1.281 -4.770 1.00 94.25 104 GLU A C 1
ATOM 824 O O . GLU A 1 104 ? -1.978 0.113 -5.076 1.00 94.25 104 GLU A O 1
ATOM 829 N N . SER A 1 105 ? -2.147 2.302 -5.529 1.00 94.81 105 SER A N 1
ATOM 830 C CA . SER A 1 105 ? -2.872 2.118 -6.788 1.00 94.81 105 SER A CA 1
ATOM 831 C C . SER A 1 105 ? -2.021 1.415 -7.851 1.00 94.81 105 SER A C 1
ATOM 833 O O . SER A 1 105 ? -2.536 0.557 -8.570 1.00 94.81 105 SER A O 1
ATOM 835 N N . SER A 1 106 ? -0.715 1.708 -7.930 1.00 93.62 106 SER A N 1
ATOM 836 C CA . SER A 1 106 ? 0.172 1.061 -8.907 1.00 93.62 106 SER A CA 1
ATOM 837 C C . SER A 1 106 ? 0.395 -0.429 -8.625 1.00 93.62 106 SER A C 1
ATOM 839 O O . SER A 1 106 ? 0.583 -1.200 -9.562 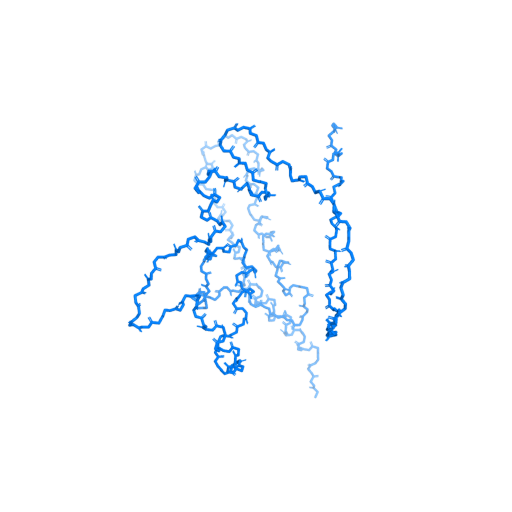1.00 93.62 106 SER A O 1
ATOM 841 N N . LEU A 1 107 ? 0.318 -0.851 -7.359 1.00 92.69 107 LEU A N 1
ATOM 842 C CA . LEU A 1 107 ? 0.479 -2.248 -6.936 1.00 92.69 107 LEU A CA 1
ATOM 843 C C . LEU A 1 107 ? -0.827 -3.056 -6.931 1.00 92.69 107 LEU A C 1
ATOM 845 O O . LEU A 1 107 ? -0.812 -4.251 -6.641 1.00 92.69 107 LEU A O 1
ATOM 849 N N . ARG A 1 108 ? -1.966 -2.431 -7.249 1.00 94.38 108 ARG A N 1
ATOM 850 C CA . ARG A 1 108 ? -3.293 -3.051 -7.127 1.00 94.38 108 ARG A CA 1
ATOM 851 C C . ARG A 1 108 ? -3.503 -4.259 -8.048 1.00 94.38 108 ARG A C 1
ATOM 853 O O . ARG A 1 108 ? -4.359 -5.094 -7.763 1.00 94.38 108 ARG A O 1
ATOM 860 N N . GLN A 1 109 ? -2.776 -4.342 -9.161 1.00 92.19 109 GLN A N 1
ATOM 861 C CA . GLN A 1 109 ? -2.917 -5.428 -10.132 1.00 92.19 109 GLN A CA 1
ATOM 862 C C . GLN A 1 109 ? -1.889 -6.542 -9.875 1.00 92.19 109 GLN A C 1
ATOM 864 O O . GLN A 1 109 ? -0.687 -6.271 -9.907 1.00 92.19 109 GLN A O 1
ATOM 869 N N . PRO A 1 110 ? -2.321 -7.800 -9.666 1.00 94.50 110 PRO A N 1
ATOM 870 C CA . PRO A 1 110 ? -1.396 -8.919 -9.534 1.00 94.50 110 PRO A CA 1
ATOM 871 C C . PRO A 1 110 ? -0.714 -9.212 -10.876 1.00 94.50 110 PRO A C 1
ATOM 873 O O . PRO A 1 110 ? -1.345 -9.147 -11.928 1.00 94.50 110 PRO A O 1
ATOM 876 N N . LEU A 1 111 ? 0.569 -9.584 -10.846 1.00 93.25 111 LEU A N 1
ATOM 877 C CA . LEU A 1 111 ? 1.357 -9.903 -12.047 1.00 93.25 111 LEU A CA 1
ATOM 878 C C . LEU A 1 111 ? 1.396 -11.402 -12.381 1.00 93.25 111 LEU A C 1
ATOM 880 O O . LEU A 1 111 ? 1.990 -11.766 -13.387 1.00 93.25 111 LEU A O 1
ATOM 884 N N . GLY A 1 112 ? 0.811 -12.272 -11.552 1.00 94.38 112 GLY A N 1
ATOM 885 C CA . GLY A 1 112 ? 0.886 -13.728 -11.729 1.00 94.38 112 GLY A CA 1
ATOM 886 C C . GLY A 1 112 ? 0.119 -14.241 -12.960 1.00 94.38 112 GLY A C 1
ATOM 887 O O . GLY A 1 112 ? -0.873 -13.615 -13.361 1.00 94.38 112 GLY A O 1
ATOM 888 N N . PRO A 1 113 ? 0.545 -15.371 -13.560 1.00 96.06 113 PRO A N 1
ATOM 889 C CA . PRO A 1 113 ? -0.168 -16.015 -14.666 1.00 96.06 113 PRO A CA 1
ATOM 890 C C . PRO A 1 113 ? -1.516 -16.623 -14.242 1.00 96.06 113 PRO A C 1
ATOM 892 O O . PRO A 1 113 ? -2.360 -16.880 -15.089 1.00 96.06 113 PRO A O 1
ATOM 895 N N . GLU A 1 114 ? -1.753 -16.827 -12.946 1.00 96.25 114 GLU A N 1
ATOM 896 C CA . GLU A 1 114 ? -3.022 -17.342 -12.415 1.00 96.25 114 GLU A CA 1
ATOM 897 C C . GLU A 1 114 ? -4.135 -16.288 -12.464 1.00 96.25 114 GLU A C 1
ATOM 899 O O . GLU A 1 114 ? -5.313 -16.623 -12.560 1.00 96.25 114 GLU A O 1
ATOM 904 N N . TYR A 1 115 ? -3.762 -15.007 -12.404 1.00 95.56 115 TYR A N 1
ATOM 905 C CA . TYR A 1 115 ? -4.699 -13.883 -12.344 1.00 95.56 115 TYR A CA 1
ATOM 906 C C . TYR A 1 115 ? -4.889 -13.183 -13.693 1.00 95.56 115 TYR A C 1
ATOM 908 O O . TYR A 1 115 ? -5.822 -12.397 -13.849 1.00 95.56 115 TYR A O 1
ATOM 916 N N . ASN A 1 116 ? -4.015 -13.450 -14.667 1.00 95.81 116 ASN A N 1
ATOM 917 C CA . ASN A 1 116 ? -4.002 -12.784 -15.965 1.00 95.81 116 ASN A CA 1
ATOM 918 C C . ASN A 1 116 ? -3.955 -13.805 -17.106 1.00 95.81 116 ASN A C 1
ATOM 920 O O . ASN A 1 116 ? -3.270 -14.817 -16.988 1.00 95.81 116 ASN A O 1
ATOM 924 N N . PRO A 1 117 ? -4.583 -13.529 -18.262 1.00 96.56 117 PRO A N 1
ATOM 925 C CA . PRO A 1 117 ? -4.382 -14.361 -19.441 1.00 96.56 117 PRO A CA 1
ATOM 926 C C . PRO A 1 117 ? -2.919 -14.297 -19.903 1.00 96.56 117 PRO A C 1
ATOM 928 O O . PRO A 1 117 ? -2.252 -13.268 -19.756 1.00 96.56 117 PRO A O 1
ATOM 931 N N . ASP A 1 118 ? -2.443 -15.376 -20.527 1.00 96.00 118 ASP A N 1
ATOM 932 C CA . ASP A 1 118 ? -1.047 -15.541 -20.968 1.00 96.00 118 ASP A CA 1
ATOM 933 C C . ASP A 1 118 ? -0.539 -14.361 -21.821 1.00 96.00 118 ASP A C 1
ATOM 935 O O . ASP A 1 118 ? 0.578 -13.881 -21.623 1.00 96.00 118 ASP A O 1
ATOM 939 N N . SER A 1 119 ? -1.379 -13.800 -22.697 1.00 96.00 119 SER A N 1
ATOM 940 C CA . SER A 1 119 ? -1.028 -12.613 -23.486 1.00 96.00 119 SER A CA 1
ATOM 941 C C . SER A 1 119 ? -0.725 -11.387 -22.618 1.00 96.00 119 SER A C 1
ATOM 943 O O . SER A 1 119 ? 0.240 -10.668 -22.874 1.00 96.00 119 SER A O 1
ATOM 945 N N . SER A 1 120 ? -1.534 -11.141 -21.585 1.00 95.88 120 SER A N 1
ATOM 946 C CA . SER A 1 120 ? -1.348 -10.013 -20.670 1.00 95.88 120 SER A CA 1
ATOM 947 C C . SER A 1 120 ? -0.156 -10.247 -19.754 1.00 95.88 120 SER A C 1
ATOM 949 O O . SER A 1 120 ? 0.653 -9.340 -19.584 1.00 95.88 120 SER A O 1
ATOM 951 N N . PHE A 1 121 ? 0.013 -11.469 -19.242 1.00 96.81 121 PHE A N 1
ATOM 952 C CA . PHE A 1 121 ? 1.171 -11.851 -18.436 1.00 96.81 121 PHE A CA 1
ATOM 953 C C . PHE A 1 121 ? 2.490 -11.600 -19.181 1.00 96.81 121 PHE A C 1
ATOM 955 O O . PHE A 1 121 ? 3.385 -10.928 -18.662 1.00 96.81 121 PHE A O 1
ATOM 962 N N . ARG A 1 122 ? 2.584 -12.054 -20.439 1.00 95.19 122 ARG A N 1
ATOM 963 C CA . ARG A 1 122 ? 3.757 -11.826 -21.301 1.00 95.19 122 ARG A CA 1
ATOM 964 C C . ARG A 1 122 ? 4.015 -10.347 -21.564 1.00 95.19 122 ARG A C 1
ATOM 966 O O . ARG A 1 122 ? 5.170 -9.942 -21.626 1.00 95.19 122 ARG A O 1
ATOM 973 N N . ASN A 1 123 ? 2.968 -9.540 -21.720 1.00 94.81 123 ASN A N 1
ATOM 974 C CA . ASN A 1 123 ? 3.112 -8.102 -21.949 1.00 94.81 123 ASN A CA 1
ATOM 975 C C . ASN A 1 123 ? 3.543 -7.345 -20.683 1.00 94.81 123 ASN A C 1
ATOM 977 O O . ASN A 1 123 ? 4.377 -6.451 -20.780 1.00 94.81 123 ASN A O 1
ATOM 981 N N . LEU A 1 124 ? 3.015 -7.713 -19.511 1.00 94.19 124 LEU A N 1
ATOM 982 C CA . LEU A 1 124 ? 3.314 -7.067 -18.226 1.00 94.19 124 LEU A CA 1
ATOM 983 C C . LEU A 1 124 ? 4.722 -7.387 -17.708 1.00 94.19 124 LEU A C 1
ATOM 985 O O . LEU A 1 124 ? 5.366 -6.537 -17.103 1.00 94.19 124 LEU A O 1
ATOM 989 N N . THR A 1 125 ? 5.208 -8.605 -17.952 1.00 94.94 125 THR A N 1
ATOM 990 C CA . THR A 1 125 ? 6.533 -9.065 -17.494 1.00 94.94 125 THR A CA 1
ATOM 991 C C . THR A 1 125 ? 7.654 -8.803 -18.501 1.00 94.94 125 THR A C 1
ATOM 993 O O . THR A 1 125 ? 8.826 -9.051 -18.211 1.00 94.94 125 THR A O 1
ATOM 996 N N . ARG A 1 126 ? 7.327 -8.279 -19.690 1.00 94.75 126 ARG A N 1
ATOM 997 C CA . ARG A 1 126 ? 8.315 -7.962 -20.723 1.00 94.75 126 ARG A CA 1
ATOM 998 C C . ARG A 1 126 ? 9.223 -6.814 -20.256 1.00 94.75 126 ARG A C 1
ATOM 1000 O O . ARG A 1 126 ? 8.722 -5.721 -19.996 1.00 94.75 126 ARG A O 1
ATOM 1007 N N . PR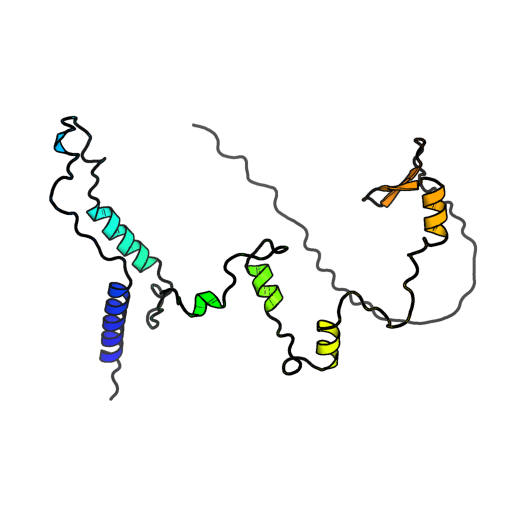O A 1 127 ? 10.556 -6.999 -20.208 1.00 95.88 127 PRO A N 1
ATOM 1008 C CA . PRO A 1 127 ? 11.464 -5.927 -19.820 1.00 95.88 127 PRO A CA 1
ATOM 1009 C C . PRO A 1 127 ? 11.495 -4.819 -20.880 1.00 95.88 127 PRO A C 1
ATOM 1011 O O . PRO A 1 127 ? 11.321 -5.072 -22.075 1.00 95.88 127 PRO A O 1
ATOM 1014 N N . ALA A 1 128 ? 11.787 -3.591 -20.444 1.00 95.81 128 ALA A N 1
ATOM 1015 C CA . ALA A 1 128 ? 11.849 -2.423 -21.325 1.00 95.81 128 ALA A CA 1
ATOM 1016 C C . ALA A 1 128 ? 12.944 -2.538 -22.401 1.00 95.81 128 ALA A C 1
ATOM 1018 O O . ALA A 1 128 ? 12.764 -2.073 -23.525 1.00 95.81 128 ALA A O 1
ATOM 1019 N N . VAL A 1 129 ? 14.073 -3.174 -22.068 1.00 94.94 129 VAL A N 1
ATOM 1020 C CA . VAL A 1 129 ? 15.203 -3.368 -22.983 1.00 94.94 129 VAL A CA 1
ATOM 1021 C C . VAL A 1 129 ? 15.365 -4.852 -23.273 1.00 94.94 129 VAL A C 1
ATOM 1023 O O . VAL A 1 129 ? 15.678 -5.644 -22.387 1.00 94.94 129 VAL A O 1
ATOM 1026 N N . LEU A 1 130 ? 15.187 -5.216 -24.540 1.00 94.19 130 LEU A N 1
ATOM 1027 C CA . LEU A 1 130 ? 15.444 -6.558 -25.047 1.00 94.19 130 LEU A CA 1
ATOM 1028 C C . LEU A 1 130 ? 16.682 -6.527 -25.935 1.00 94.19 130 LEU A C 1
ATOM 1030 O O . LEU A 1 130 ? 16.771 -5.723 -26.861 1.00 94.19 130 LEU A O 1
ATOM 1034 N N . LYS A 1 131 ? 17.629 -7.421 -25.651 1.00 93.56 131 LYS A N 1
ATOM 1035 C CA . LYS A 1 131 ? 18.841 -7.613 -26.448 1.00 93.56 131 LYS A CA 1
ATOM 1036 C C . LYS A 1 131 ? 18.859 -9.023 -27.015 1.00 93.56 131 LYS A C 1
ATOM 1038 O O . LYS A 1 131 ? 18.602 -9.984 -26.292 1.00 93.56 131 LYS A O 1
ATOM 1043 N N . THR A 1 132 ? 19.196 -9.143 -28.290 1.00 94.12 132 THR A N 1
ATOM 1044 C CA . THR A 1 132 ? 19.449 -10.443 -28.908 1.00 94.12 132 THR A CA 1
ATOM 1045 C C . THR A 1 132 ? 20.835 -10.921 -28.491 1.00 94.12 132 THR A C 1
ATOM 1047 O O . THR A 1 132 ? 21.813 -10.179 -28.580 1.00 94.12 132 THR A O 1
ATOM 1050 N N . THR A 1 133 ? 20.933 -12.155 -28.008 1.00 94.00 133 THR A N 1
ATOM 1051 C CA . THR A 1 133 ? 22.218 -12.773 -27.667 1.00 94.00 133 THR A CA 1
ATOM 1052 C C . THR A 1 133 ? 23.044 -13.020 -28.927 1.00 94.00 133 THR A C 1
ATOM 1054 O O . THR A 1 133 ? 22.501 -13.415 -29.954 1.00 94.00 133 THR A O 1
ATOM 1057 N N . GLY A 1 134 ? 24.360 -12.813 -28.851 1.00 92.62 134 GLY A N 1
ATOM 1058 C CA . GLY A 1 134 ? 25.279 -13.101 -29.960 1.00 92.62 134 GLY A CA 1
ATOM 1059 C C . GLY A 1 134 ? 25.357 -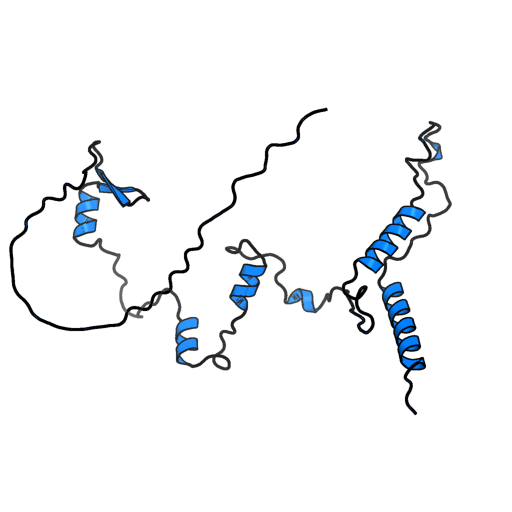12.028 -31.052 1.00 92.62 134 GLY A C 1
ATOM 1060 O O . GLY A 1 134 ? 26.054 -12.234 -32.039 1.00 92.62 134 GLY A O 1
ATOM 1061 N N . VAL A 1 135 ? 24.695 -10.878 -30.882 1.00 93.25 135 VAL A N 1
ATOM 1062 C CA . VAL A 1 135 ? 24.760 -9.752 -31.829 1.00 93.25 135 VAL A CA 1
ATOM 1063 C C . VAL A 1 135 ? 25.434 -8.551 -31.169 1.00 93.25 135 VAL A C 1
ATOM 1065 O O . VAL A 1 135 ? 25.071 -8.154 -30.061 1.00 93.25 135 VAL A O 1
ATOM 1068 N N . VAL A 1 136 ? 26.414 -7.956 -31.856 1.00 92.62 136 VAL A N 1
ATOM 1069 C CA . VAL A 1 136 ? 27.072 -6.721 -31.408 1.00 92.62 136 VAL A CA 1
ATOM 1070 C C . VAL A 1 136 ? 26.086 -5.557 -31.510 1.00 92.62 136 VAL A C 1
ATOM 1072 O O . VAL A 1 136 ? 25.532 -5.296 -32.577 1.00 92.62 136 VAL A O 1
ATOM 1075 N N . ILE A 1 137 ? 25.883 -4.834 -30.406 1.00 92.25 137 ILE A N 1
ATOM 1076 C CA . ILE A 1 137 ? 25.047 -3.631 -30.384 1.00 92.25 137 ILE A CA 1
ATOM 1077 C C . ILE A 1 137 ? 25.853 -2.485 -30.993 1.00 92.25 137 ILE A C 1
ATOM 1079 O O . ILE A 1 137 ? 26.766 -1.947 -30.370 1.00 92.25 137 ILE A O 1
ATOM 1083 N N . THR A 1 138 ? 25.521 -2.115 -32.225 1.00 91.56 138 THR A N 1
ATOM 1084 C CA . THR A 1 138 ? 26.113 -0.941 -32.869 1.00 91.56 138 THR A CA 1
ATOM 1085 C C . THR A 1 138 ? 25.574 0.341 -32.230 1.00 91.56 138 THR A C 1
ATOM 1087 O O . THR A 1 138 ? 24.374 0.401 -31.944 1.00 91.56 138 THR A O 1
ATOM 1090 N N . PRO A 1 139 ? 26.404 1.383 -32.044 1.00 92.12 139 PRO A N 1
ATOM 1091 C CA . PRO A 1 139 ? 25.939 2.656 -31.507 1.00 92.12 139 PRO A CA 1
ATOM 1092 C C . PRO A 1 139 ? 24.848 3.256 -32.397 1.00 92.12 139 PRO A C 1
ATOM 1094 O O . PRO A 1 139 ? 24.849 3.080 -33.620 1.00 92.12 139 PRO A O 1
ATOM 1097 N N . ALA A 1 140 ? 23.924 3.988 -31.778 1.00 87.75 140 ALA A N 1
ATOM 1098 C CA . ALA A 1 140 ? 22.866 4.667 -32.506 1.00 87.75 140 ALA A CA 1
ATOM 1099 C C . ALA A 1 140 ? 23.473 5.672 -33.497 1.00 87.75 140 ALA A C 1
ATOM 1101 O O . ALA A 1 140 ? 24.282 6.525 -33.135 1.00 87.75 140 ALA A O 1
ATOM 1102 N N . ARG A 1 141 ? 23.076 5.567 -34.765 1.00 88.00 141 ARG A N 1
ATOM 1103 C CA . ARG A 1 141 ? 23.403 6.556 -35.794 1.00 88.00 141 ARG A CA 1
ATOM 1104 C C . ARG A 1 141 ? 22.248 7.542 -35.873 1.00 88.00 141 ARG A C 1
ATOM 1106 O O . ARG A 1 141 ? 21.090 7.126 -35.898 1.00 88.00 141 ARG A O 1
ATOM 1113 N N . TYR A 1 142 ? 22.557 8.831 -35.954 1.00 83.06 142 TYR A N 1
ATOM 1114 C CA . TYR A 1 142 ? 21.542 9.835 -36.251 1.00 83.06 142 TYR A CA 1
ATOM 1115 C C . TYR A 1 142 ? 20.860 9.511 -37.588 1.00 83.06 142 TYR A C 1
ATOM 1117 O O . TYR A 1 142 ? 21.502 9.060 -38.544 1.00 83.06 142 TYR A O 1
ATOM 1125 N N . GLY A 1 143 ? 19.545 9.728 -37.655 1.00 84.25 143 GLY A N 1
ATOM 1126 C CA . GLY A 1 143 ? 18.811 9.671 -38.914 1.00 84.25 143 GLY A CA 1
ATOM 1127 C C . GLY A 1 143 ? 19.367 10.705 -39.896 1.00 84.25 143 GLY A C 1
ATOM 1128 O O . GLY A 1 143 ? 19.940 11.710 -39.493 1.00 84.25 143 GLY A O 1
ATOM 1129 N N . LYS A 1 144 ? 19.200 10.490 -41.205 1.00 74.44 144 LYS A N 1
ATOM 1130 C CA . LYS A 1 144 ? 19.795 11.368 -42.238 1.00 74.44 144 LYS A CA 1
ATOM 1131 C C . LYS A 1 144 ? 19.430 12.852 -42.070 1.00 74.44 144 LYS A C 1
ATOM 1133 O O . LYS A 1 144 ? 20.242 13.705 -42.404 1.00 74.44 144 LYS A O 1
ATOM 1138 N N . ASN A 1 145 ? 18.236 13.142 -41.550 1.00 73.12 145 ASN A N 1
ATOM 1139 C CA . ASN A 1 145 ? 17.771 14.507 -41.301 1.00 73.12 145 ASN A CA 1
ATOM 1140 C C . ASN A 1 145 ? 18.391 15.068 -40.012 1.00 73.12 145 ASN A C 1
ATOM 1142 O O . ASN A 1 145 ? 19.047 16.098 -40.057 1.00 73.12 145 ASN A O 1
ATOM 1146 N N . THR A 1 146 ? 18.338 14.317 -38.907 1.00 71.38 146 THR A N 1
ATOM 1147 C CA . THR A 1 146 ? 18.910 14.756 -37.623 1.00 71.38 146 THR A CA 1
ATOM 1148 C C . THR A 1 146 ? 20.437 14.862 -37.644 1.00 71.38 146 THR A C 1
ATOM 1150 O O . THR A 1 146 ? 21.000 15.693 -36.944 1.00 71.38 146 THR A O 1
ATOM 1153 N N . ALA A 1 147 ? 21.121 14.078 -38.483 1.00 69.81 147 ALA A N 1
ATOM 1154 C CA . ALA A 1 147 ? 22.561 14.189 -38.713 1.00 69.81 147 ALA A CA 1
ATOM 1155 C C . ALA A 1 147 ? 22.944 15.485 -39.449 1.00 69.81 147 ALA A C 1
ATOM 1157 O O . ALA A 1 147 ? 23.990 16.059 -39.158 1.00 69.81 147 ALA A O 1
ATOM 1158 N N . ARG A 1 148 ? 22.109 15.947 -40.395 1.00 67.81 148 ARG A N 1
ATOM 1159 C CA . ARG A 1 148 ? 22.300 17.229 -41.096 1.00 67.81 148 ARG A CA 1
ATOM 1160 C C . ARG A 1 148 ? 22.054 18.403 -40.155 1.00 67.81 148 ARG A C 1
ATOM 1162 O O . ARG A 1 148 ? 22.865 19.318 -40.129 1.00 67.81 148 ARG A O 1
ATOM 1169 N N . ASP A 1 149 ? 20.991 18.331 -39.360 1.00 66.38 149 ASP A N 1
ATOM 1170 C CA . ASP A 1 149 ? 20.615 19.383 -38.410 1.00 66.38 149 ASP A CA 1
ATOM 1171 C C . ASP A 1 149 ? 21.650 19.516 -37.276 1.00 66.38 149 ASP A C 1
ATOM 1173 O O . ASP A 1 149 ? 22.038 20.626 -36.918 1.00 66.38 149 ASP A O 1
ATOM 1177 N N . ALA A 1 150 ? 22.183 18.390 -36.782 1.00 65.88 150 ALA A N 1
ATOM 1178 C CA . ALA A 1 150 ? 23.271 18.369 -35.803 1.00 65.88 150 ALA A CA 1
ATOM 1179 C C . ALA A 1 150 ? 24.604 18.876 -36.382 1.00 65.88 150 ALA A C 1
ATOM 1181 O O . ALA A 1 150 ? 25.328 19.599 -35.703 1.00 65.88 150 ALA A O 1
ATOM 1182 N N . ALA A 1 151 ? 24.925 18.545 -37.639 1.00 65.56 151 ALA A N 1
ATOM 1183 C CA . ALA A 1 151 ? 26.106 19.083 -38.323 1.00 65.56 151 ALA A CA 1
ATOM 1184 C C . ALA A 1 151 ? 25.983 20.589 -38.632 1.00 65.56 151 ALA A C 1
ATOM 1186 O O . ALA A 1 151 ? 26.997 21.272 -38.744 1.00 65.56 151 ALA A O 1
ATOM 1187 N N . ALA A 1 152 ? 24.755 21.100 -38.760 1.00 65.94 152 ALA A N 1
ATOM 1188 C CA . ALA A 1 152 ? 24.446 22.509 -38.993 1.00 65.94 152 ALA A CA 1
ATOM 1189 C C . ALA A 1 152 ? 24.228 23.325 -37.698 1.00 65.94 152 ALA A C 1
ATOM 1191 O O . ALA A 1 152 ? 23.870 24.498 -37.786 1.00 65.94 152 ALA A O 1
ATOM 1192 N N . GLY A 1 153 ? 24.423 22.731 -36.510 1.00 58.97 153 GLY A N 1
ATOM 1193 C CA . GLY A 1 153 ? 24.302 23.431 -35.221 1.00 58.97 153 GLY A CA 1
ATOM 1194 C C . GLY A 1 153 ? 22.881 23.905 -34.892 1.00 58.97 153 GLY A C 1
ATOM 1195 O O . GLY A 1 153 ? 22.704 24.909 -34.203 1.00 58.97 153 GLY A O 1
ATOM 1196 N N . ILE A 1 154 ? 21.859 23.224 -35.418 1.00 60.75 154 ILE A N 1
ATOM 1197 C CA . ILE A 1 154 ? 20.456 23.587 -35.210 1.00 60.75 154 ILE A CA 1
ATOM 1198 C C . ILE A 1 154 ? 19.965 22.931 -33.918 1.00 60.75 154 ILE A C 1
ATOM 1200 O O . ILE A 1 154 ? 19.757 21.717 -33.871 1.00 60.75 154 ILE A O 1
ATOM 1204 N N . THR A 1 155 ? 19.763 23.722 -32.865 1.00 56.66 155 THR A N 1
ATOM 1205 C CA . THR A 1 155 ? 19.187 23.256 -31.596 1.00 56.66 155 THR A CA 1
ATOM 1206 C C . THR A 1 155 ? 17.686 23.539 -31.567 1.00 56.66 155 THR A C 1
ATOM 1208 O O . THR A 1 155 ? 17.218 24.598 -31.991 1.00 56.66 155 THR A O 1
ATOM 1211 N N . VAL A 1 156 ? 16.894 22.557 -31.130 1.00 59.56 156 VAL A N 1
ATOM 1212 C CA . VAL A 1 156 ? 15.435 22.685 -31.009 1.00 59.56 156 VAL A CA 1
ATOM 1213 C C . VAL A 1 156 ? 15.098 22.885 -29.536 1.00 59.56 156 VAL A C 1
ATOM 1215 O O . VAL A 1 156 ? 15.360 22.000 -28.723 1.00 59.56 156 VAL A O 1
ATOM 1218 N N . ASP A 1 157 ? 14.524 24.041 -29.200 1.00 53.47 157 ASP A N 1
ATOM 1219 C CA . ASP A 1 157 ? 14.082 24.358 -27.838 1.00 53.47 157 ASP A CA 1
ATOM 1220 C C . ASP A 1 157 ? 12.924 23.425 -27.416 1.00 53.47 157 ASP A C 1
ATOM 1222 O O . ASP A 1 157 ? 12.178 22.923 -28.260 1.00 53.47 157 ASP A O 1
ATOM 1226 N N . GLU A 1 158 ? 12.674 23.270 -26.109 1.00 53.81 158 GLU A N 1
ATOM 1227 C CA . GLU A 1 158 ? 11.598 22.429 -25.529 1.00 53.81 158 GLU A CA 1
ATOM 1228 C C . GLU A 1 158 ? 10.177 22.745 -26.057 1.00 53.81 158 GLU A C 1
ATOM 1230 O O . GLU A 1 158 ? 9.240 21.970 -25.878 1.00 53.81 158 GLU A O 1
ATOM 1235 N N . ARG A 1 159 ? 10.010 23.889 -26.735 1.00 56.00 159 ARG A N 1
ATOM 1236 C CA . ARG A 1 159 ? 8.770 24.354 -27.381 1.00 56.00 159 ARG A CA 1
ATOM 1237 C C . ARG A 1 159 ? 8.683 24.010 -28.878 1.00 56.00 159 ARG A C 1
ATOM 1239 O O . ARG A 1 159 ? 7.752 24.460 -29.541 1.00 56.00 159 ARG A O 1
ATOM 1246 N N . GLY A 1 160 ? 9.640 23.255 -29.421 1.00 55.72 160 GLY A N 1
ATOM 1247 C CA . GLY A 1 160 ? 9.661 22.809 -30.818 1.00 55.72 160 GLY A CA 1
ATOM 1248 C C . GLY A 1 160 ? 10.103 23.866 -31.837 1.00 55.72 160 GLY A C 1
ATOM 1249 O O . GLY A 1 160 ? 9.773 23.745 -33.014 1.00 55.72 160 GLY A O 1
ATOM 1250 N N . VAL A 1 161 ? 10.827 24.909 -31.414 1.00 56.88 161 VAL A N 1
ATOM 1251 C CA . VAL A 1 161 ? 11.337 25.972 -32.301 1.00 56.88 161 VAL A CA 1
ATOM 1252 C C . VAL A 1 161 ? 12.833 25.763 -32.537 1.00 56.88 161 VAL A C 1
ATOM 1254 O O . VAL A 1 161 ? 13.595 25.670 -31.579 1.00 56.88 161 VAL A O 1
ATOM 1257 N N . ALA A 1 162 ? 13.247 25.686 -33.804 1.00 57.41 162 ALA A N 1
ATOM 1258 C CA . ALA A 1 162 ? 14.643 25.501 -34.201 1.00 57.41 162 ALA A CA 1
ATOM 1259 C C . ALA A 1 162 ? 15.410 26.839 -34.228 1.00 57.41 162 ALA A C 1
ATOM 1261 O O . ALA A 1 162 ? 14.994 27.786 -34.905 1.00 57.41 162 ALA A O 1
ATOM 1262 N N . ARG A 1 163 ? 16.543 26.912 -33.520 1.00 55.62 163 ARG A N 1
ATOM 1263 C CA . ARG A 1 163 ? 17.515 28.016 -33.549 1.00 55.62 163 ARG A CA 1
ATOM 1264 C C . ARG A 1 163 ? 18.842 27.528 -34.130 1.00 55.62 163 ARG A C 1
ATOM 1266 O O . ARG A 1 163 ? 19.299 26.442 -33.802 1.00 55.62 163 ARG A O 1
ATOM 1273 N N . VAL A 1 164 ? 19.457 28.342 -34.985 1.00 54.72 164 VAL A N 1
ATOM 1274 C CA . VAL A 1 164 ? 20.810 28.115 -35.522 1.00 54.72 164 VAL A CA 1
ATOM 1275 C C . VAL A 1 164 ? 21.776 29.014 -34.744 1.00 54.72 164 VAL A C 1
ATOM 1277 O O . VAL A 1 164 ? 21.472 30.194 -34.526 1.00 54.72 164 VAL A O 1
ATOM 1280 N N . GLU A 1 165 ? 22.924 28.485 -34.317 1.00 45.53 165 GLU A N 1
ATOM 1281 C CA . GLU A 1 165 ? 23.993 29.279 -33.696 1.00 45.53 165 GLU A CA 1
ATOM 1282 C C . GLU A 1 165 ? 24.498 30.343 -34.691 1.00 45.53 165 GLU A C 1
ATOM 1284 O O . GLU A 1 165 ? 25.143 30.040 -35.691 1.00 45.53 165 GLU A O 1
ATOM 1289 N N . GLY A 1 166 ? 24.109 31.602 -34.461 1.00 55.16 166 GLY A N 1
ATOM 1290 C CA . GLY A 1 166 ? 24.256 32.700 -35.430 1.00 55.16 166 GLY A CA 1
ATOM 1291 C C . GLY A 1 166 ? 23.103 33.715 -35.452 1.00 55.16 166 GLY A C 1
ATOM 1292 O O . GLY A 1 166 ? 23.138 34.670 -36.222 1.00 55.16 166 GLY A O 1
ATOM 1293 N N . GLY A 1 167 ? 22.087 33.558 -34.597 1.00 38.50 167 GLY A N 1
ATOM 1294 C CA . GLY A 1 167 ? 21.154 34.643 -34.260 1.00 38.50 167 GLY A CA 1
ATOM 1295 C C . GLY A 1 167 ? 20.008 34.897 -35.246 1.00 38.50 167 GLY A C 1
ATOM 1296 O O . GLY A 1 167 ? 19.288 35.877 -35.075 1.00 38.50 167 GLY A O 1
ATOM 1297 N N . MET A 1 168 ? 19.770 34.024 -36.229 1.00 37.81 168 MET A N 1
ATOM 1298 C CA . MET A 1 168 ? 18.579 34.104 -37.087 1.00 37.81 168 MET A CA 1
ATOM 1299 C C . MET A 1 168 ? 17.601 32.962 -36.787 1.00 37.81 168 MET A C 1
ATOM 1301 O O . MET A 1 168 ? 17.921 31.786 -36.942 1.00 37.81 168 MET A O 1
ATOM 1305 N N . THR A 1 169 ? 16.383 33.308 -36.359 1.00 43.59 169 THR A N 1
ATOM 1306 C CA . THR A 1 169 ? 15.271 32.353 -36.233 1.00 43.59 169 THR A CA 1
ATOM 1307 C C . THR A 1 169 ? 14.664 32.100 -37.608 1.00 43.59 169 THR A C 1
ATOM 1309 O O . THR A 1 169 ? 14.151 33.033 -38.229 1.00 43.59 169 THR A O 1
ATOM 1312 N N . VAL A 1 170 ? 14.680 30.853 -38.083 1.00 49.47 170 VAL A N 1
ATOM 1313 C CA . VAL A 1 170 ? 14.019 30.490 -39.344 1.00 49.47 170 VAL A CA 1
ATOM 1314 C C . VAL A 1 170 ? 12.514 30.373 -39.084 1.00 49.47 170 VAL A C 1
ATOM 1316 O O . VAL A 1 170 ? 12.020 29.345 -38.629 1.00 49.47 170 VAL A O 1
ATOM 1319 N N . LEU A 1 171 ? 11.769 31.451 -39.343 1.00 36.88 171 LEU A N 1
ATOM 1320 C CA . LEU A 1 171 ? 10.311 31.394 -39.435 1.00 36.88 171 LEU A CA 1
ATOM 1321 C C . LEU A 1 171 ? 9.956 30.597 -40.692 1.00 36.88 171 LEU A C 1
ATOM 1323 O O . LEU A 1 171 ? 10.224 31.037 -41.809 1.00 36.88 171 LEU A O 1
ATOM 1327 N N . ALA A 1 172 ? 9.366 29.416 -40.507 1.00 36.44 172 ALA A N 1
ATOM 1328 C CA . ALA A 1 172 ? 8.882 28.578 -41.594 1.00 36.44 172 ALA A CA 1
ATOM 1329 C C . ALA A 1 172 ? 7.837 29.341 -42.432 1.00 36.44 172 ALA A C 1
ATOM 1331 O O . ALA A 1 172 ? 6.660 29.421 -42.077 1.00 36.44 172 ALA A O 1
ATOM 1332 N N . GLN A 1 173 ? 8.271 29.913 -43.557 1.00 32.06 173 GLN A N 1
ATOM 1333 C CA . GLN A 1 173 ? 7.383 30.473 -44.565 1.00 32.06 173 GLN A CA 1
ATOM 1334 C C . GLN A 1 173 ? 6.687 29.323 -45.289 1.00 32.06 173 GLN A C 1
ATOM 1336 O O . GLN A 1 173 ? 7.278 28.594 -46.084 1.00 32.06 173 GLN A O 1
ATOM 1341 N N . LYS A 1 174 ? 5.399 29.161 -44.994 1.00 32.66 174 LYS A N 1
ATOM 1342 C CA . LYS A 1 174 ? 4.496 28.273 -45.717 1.00 32.66 174 LYS A CA 1
ATOM 1343 C C . LYS A 1 174 ? 4.253 28.868 -47.108 1.00 32.66 174 LYS A C 1
ATOM 1345 O O . LYS A 1 174 ? 3.362 29.694 -47.280 1.00 32.66 174 LYS A O 1
ATOM 1350 N N . SER A 1 175 ? 5.059 28.480 -48.093 1.00 29.28 175 SER A N 1
ATOM 1351 C CA . SER A 1 175 ? 4.781 28.773 -49.498 1.00 29.28 175 SER A CA 1
ATOM 1352 C C . SER A 1 175 ? 3.720 27.798 -50.010 1.00 29.28 175 SER A C 1
ATOM 1354 O O . SER A 1 175 ? 3.909 26.584 -50.071 1.00 29.28 175 SER A O 1
ATOM 1356 N N . GLY A 1 176 ? 2.547 28.347 -50.320 1.00 29.14 176 GLY A N 1
ATOM 1357 C CA . GLY A 1 176 ? 1.482 27.629 -51.002 1.00 29.14 176 GLY A CA 1
ATOM 1358 C C . GLY A 1 176 ? 1.819 27.414 -52.476 1.00 29.14 176 GLY A C 1
ATOM 1359 O O . GLY A 1 176 ? 2.320 28.314 -53.148 1.00 29.14 176 GLY A O 1
ATOM 1360 N N . LYS A 1 177 ? 1.484 26.227 -52.982 1.00 30.47 177 LYS A N 1
ATOM 1361 C CA . LYS A 1 177 ? 1.177 25.994 -54.395 1.00 30.47 177 LYS A CA 1
ATOM 1362 C C . LYS A 1 177 ? 0.061 24.956 -54.493 1.00 30.47 177 LYS A C 1
ATOM 1364 O O . LYS A 1 177 ? 0.249 23.794 -54.141 1.00 30.47 177 LYS A O 1
ATOM 1369 N N . GLU A 1 178 ? -1.103 25.416 -54.943 1.00 28.20 178 GLU A N 1
ATOM 1370 C CA . GLU A 1 178 ? -2.176 24.588 -55.496 1.00 28.20 178 GLU A CA 1
ATOM 1371 C C . GLU A 1 178 ? -1.739 23.978 -56.837 1.00 28.20 178 GLU A C 1
ATOM 1373 O O . GLU A 1 178 ? -0.982 24.603 -57.583 1.00 28.20 178 GLU A O 1
ATOM 1378 N N . GLY A 1 179 ? -2.241 22.777 -57.164 1.00 28.70 179 GLY A N 1
ATOM 1379 C CA . GLY A 1 179 ? -2.067 22.197 -58.502 1.00 28.70 179 GLY A CA 1
ATOM 1380 C C . GLY A 1 179 ? -2.297 20.687 -58.671 1.00 28.70 179 GLY A C 1
ATOM 1381 O O . GLY A 1 179 ? -1.381 19.974 -59.046 1.00 28.70 179 GLY A O 1
ATOM 1382 N N . THR A 1 180 ? -3.539 20.233 -58.457 1.00 28.20 180 THR A N 1
ATOM 1383 C CA . THR A 1 180 ? -4.287 19.190 -59.216 1.00 28.20 180 THR A CA 1
ATOM 1384 C C . THR A 1 180 ? -3.782 17.740 -59.457 1.00 28.20 180 THR A C 1
ATOM 1386 O O . THR A 1 180 ? -2.891 17.489 -60.256 1.00 28.20 180 THR A O 1
ATOM 1389 N N . LYS A 1 181 ? -4.628 16.809 -58.954 1.00 30.45 181 LYS A N 1
ATOM 1390 C CA . LYS A 1 181 ? -5.099 15.485 -59.464 1.00 30.45 181 LYS A CA 1
ATOM 1391 C C . LYS A 1 181 ? -4.124 14.291 -59.577 1.00 30.45 181 LYS A C 1
ATOM 1393 O O . LYS A 1 181 ? -3.356 14.213 -60.523 1.00 30.45 181 LYS A O 1
ATOM 1398 N N . LYS A 1 182 ? -4.423 13.202 -58.843 1.00 29.97 182 LYS A N 1
ATOM 1399 C CA . LYS A 1 182 ? -5.323 12.105 -59.292 1.00 29.97 182 LYS A CA 1
ATOM 1400 C C . LYS A 1 182 ? -5.699 11.158 -58.135 1.00 29.97 182 LYS A C 1
ATOM 1402 O O . LYS A 1 182 ? -4.953 11.000 -57.180 1.00 29.97 182 LYS A O 1
ATOM 1407 N N . GLN A 1 183 ? -6.896 10.585 -58.245 1.00 33.09 183 GLN A N 1
ATOM 1408 C CA . GLN A 1 183 ? -7.534 9.634 -57.328 1.00 33.09 183 GLN A CA 1
ATOM 1409 C C . GLN A 1 183 ? -6.777 8.300 -57.230 1.00 33.09 183 GLN A C 1
ATOM 1411 O O . GLN A 1 183 ? -6.255 7.850 -58.246 1.00 33.09 183 GLN A O 1
ATOM 1416 N N . GLN A 1 184 ? -6.857 7.628 -56.074 1.00 28.73 184 GLN A N 1
ATOM 1417 C CA . GLN A 1 184 ? -7.485 6.300 -55.892 1.00 28.73 184 GLN A CA 1
ATOM 1418 C C . GLN A 1 184 ? -7.158 5.724 -54.502 1.00 28.73 184 GLN A C 1
ATOM 1420 O O . GLN A 1 184 ? -6.045 5.883 -54.013 1.00 28.73 184 GLN A O 1
ATOM 1425 N N . GLY A 1 185 ? -8.116 5.008 -53.902 1.00 29.75 185 GLY A N 1
ATOM 1426 C CA . GLY A 1 185 ? -7.834 4.019 -52.853 1.00 29.75 185 GLY A CA 1
ATOM 1427 C C . GLY A 1 185 ? -8.495 4.279 -51.505 1.00 29.75 185 GLY A C 1
ATOM 1428 O O . GLY A 1 185 ? -7.928 4.905 -50.621 1.00 29.75 185 GLY A O 1
ATOM 1429 N N . SER A 1 186 ? -9.700 3.747 -51.358 1.00 31.58 186 SER A N 1
ATOM 1430 C CA . SER A 1 186 ? -10.510 3.640 -50.147 1.00 31.58 186 SER A CA 1
ATOM 1431 C C . SER A 1 186 ? -9.857 2.834 -49.014 1.00 31.58 186 SER A C 1
ATOM 1433 O O . SER A 1 186 ? -9.443 1.701 -49.244 1.00 31.58 186 SER A O 1
ATOM 1435 N N . ALA A 1 187 ? -9.924 3.344 -47.780 1.00 33.00 187 ALA A N 1
ATOM 1436 C CA . ALA A 1 187 ? -10.053 2.536 -46.562 1.00 33.00 187 ALA A CA 1
ATOM 1437 C C . ALA A 1 187 ? -10.627 3.403 -45.426 1.00 33.00 187 ALA A C 1
ATOM 1439 O O . ALA A 1 187 ? -9.992 4.344 -44.954 1.00 33.00 187 ALA A O 1
ATOM 1440 N N . GLN A 1 188 ? -11.863 3.110 -45.022 1.00 37.94 188 GLN A N 1
ATOM 1441 C CA . GLN A 1 188 ? -12.479 3.653 -43.813 1.00 37.94 188 GLN A CA 1
ATOM 1442 C C . GLN A 1 188 ? -11.886 2.960 -42.579 1.00 37.94 188 GLN A C 1
ATOM 1444 O O . GLN A 1 188 ? -11.791 1.736 -42.572 1.00 37.94 188 GLN A O 1
ATOM 1449 N N . LEU A 1 189 ? -11.606 3.710 -41.506 1.00 32.56 189 LEU A N 1
ATOM 1450 C CA . LEU A 1 189 ? -11.735 3.177 -40.147 1.00 32.56 189 LEU A CA 1
ATOM 1451 C C . LEU A 1 189 ? -12.067 4.292 -39.134 1.00 32.56 189 LEU A C 1
ATOM 1453 O O . LEU A 1 189 ? -11.238 5.118 -38.773 1.00 32.56 189 LEU A O 1
ATOM 1457 N N . ILE A 1 190 ? -13.349 4.315 -38.772 1.00 35.59 190 ILE A N 1
ATOM 1458 C CA . ILE A 1 190 ? -13.959 4.559 -37.454 1.00 35.59 190 ILE A CA 1
ATOM 1459 C C . ILE A 1 190 ? -13.315 5.621 -36.539 1.00 35.59 190 ILE A C 1
ATOM 1461 O O . ILE A 1 190 ? -12.290 5.425 -35.892 1.00 35.59 190 ILE A O 1
ATOM 1465 N N . ARG A 1 191 ? -14.056 6.729 -36.408 1.00 31.84 191 ARG A N 1
ATOM 1466 C CA . ARG A 1 191 ? -13.976 7.721 -35.329 1.00 31.84 191 ARG A CA 1
ATOM 1467 C C . ARG A 1 191 ? -14.429 7.103 -34.002 1.00 31.84 191 ARG A C 1
ATOM 1469 O O . ARG A 1 191 ? -15.476 6.466 -33.965 1.00 31.84 191 ARG A O 1
ATOM 1476 N N . GLY A 1 192 ? -13.715 7.389 -32.915 1.00 30.98 192 GLY A N 1
ATOM 1477 C CA . GLY A 1 192 ? -14.163 7.019 -31.569 1.00 30.98 192 GLY A CA 1
ATOM 1478 C C . GLY A 1 192 ? -13.223 7.430 -30.437 1.00 30.98 192 GLY A C 1
ATOM 1479 O O . GLY A 1 192 ? -12.960 6.625 -29.555 1.00 30.98 192 GLY A O 1
ATOM 1480 N N . GLY A 1 193 ? -12.680 8.650 -30.462 1.00 29.30 193 GLY A N 1
ATOM 1481 C CA . GLY A 1 193 ? -11.951 9.224 -29.327 1.00 29.30 193 GLY A CA 1
ATOM 1482 C C . GLY A 1 193 ? -12.854 10.178 -28.553 1.00 29.30 193 GLY A C 1
ATOM 1483 O O . GLY A 1 193 ? -13.060 11.308 -28.987 1.00 29.30 193 GLY A O 1
ATOM 1484 N N . ILE A 1 194 ? -13.404 9.725 -27.426 1.00 37.19 194 ILE A N 1
ATOM 1485 C CA . ILE A 1 194 ? -14.066 10.591 -26.445 1.00 37.19 194 ILE A CA 1
ATOM 1486 C C . ILE A 1 194 ? -12.954 11.338 -25.700 1.00 37.19 194 ILE A C 1
ATOM 1488 O O . ILE A 1 194 ? -12.356 10.815 -24.765 1.00 37.19 194 ILE A O 1
ATOM 1492 N N . SER A 1 195 ? -12.638 12.554 -26.145 1.00 36.84 195 SER A N 1
ATOM 1493 C CA . SER A 1 195 ? -11.814 13.489 -25.382 1.00 36.84 195 SER A CA 1
ATOM 1494 C C . SER A 1 195 ? -12.711 14.243 -24.401 1.00 36.84 195 SER A C 1
ATOM 1496 O O . SER A 1 195 ? -13.438 15.159 -24.789 1.00 36.84 195 SER A O 1
ATOM 1498 N N . GLY A 1 196 ? -12.678 13.850 -23.129 1.00 33.25 196 GLY A N 1
ATOM 1499 C CA . GLY A 1 196 ? -13.232 14.647 -22.041 1.00 33.25 196 GLY A CA 1
ATOM 1500 C C . GLY A 1 196 ? -12.343 15.862 -21.785 1.00 33.25 196 GLY A C 1
ATOM 1501 O O . GLY A 1 196 ? -11.251 15.735 -21.237 1.00 33.25 196 GLY A O 1
ATOM 1502 N N . SER A 1 197 ? -12.805 17.041 -22.194 1.00 36.81 197 SER A N 1
ATOM 1503 C CA . SER A 1 197 ? -12.206 18.321 -21.817 1.00 36.81 197 SER A CA 1
ATOM 1504 C C . SER A 1 197 ? -12.526 18.620 -20.353 1.00 36.81 197 SER A C 1
ATOM 1506 O O . SER A 1 197 ? -13.657 18.961 -20.023 1.00 36.81 197 SER A O 1
ATOM 1508 N N . PHE A 1 198 ? -11.528 18.527 -19.473 1.00 36.16 198 PHE A N 1
ATOM 1509 C CA . PHE A 1 198 ? -11.593 19.091 -18.125 1.00 36.16 198 PHE A CA 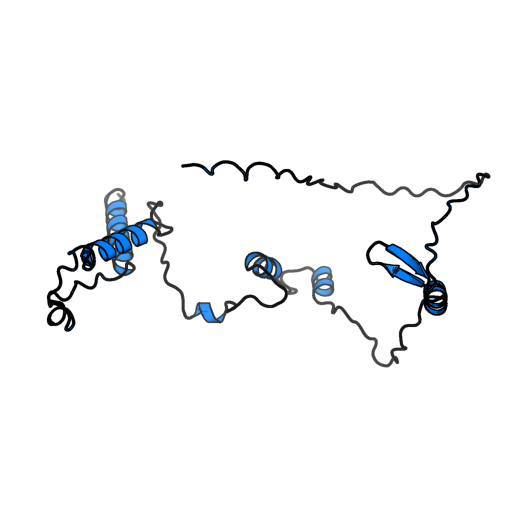1
ATOM 1510 C C . PHE A 1 198 ? -10.997 20.504 -18.164 1.00 36.16 198 PHE A C 1
ATOM 1512 O O . PHE A 1 198 ? -9.790 20.706 -18.020 1.00 36.16 198 PHE A O 1
ATOM 1519 N N . SER A 1 199 ? -11.839 21.499 -18.447 1.00 40.69 199 SER A N 1
ATOM 1520 C CA . SER A 1 199 ? -11.466 22.910 -18.359 1.00 40.69 199 SER A CA 1
ATOM 1521 C C . SER A 1 199 ? -11.556 23.391 -16.913 1.00 40.69 199 SER A C 1
ATOM 1523 O O . SER A 1 199 ? -12.608 23.350 -16.282 1.00 40.69 199 SER A O 1
ATOM 1525 N N . LYS A 1 200 ? -10.409 23.862 -16.427 1.00 43.44 200 LYS A N 1
ATOM 1526 C CA . LYS A 1 200 ? -10.155 24.505 -15.140 1.00 43.44 200 LYS A CA 1
ATOM 1527 C C . LYS A 1 200 ? -11.140 25.652 -14.873 1.00 43.44 200 LYS A C 1
ATOM 1529 O O . LYS A 1 200 ? -11.169 26.620 -15.625 1.00 43.44 200 LYS A O 1
ATOM 1534 N N . SER A 1 201 ? -11.829 25.608 -13.739 1.00 42.91 201 SER A N 1
ATOM 1535 C CA . SER A 1 201 ? -12.359 26.796 -13.067 1.00 42.91 201 SER A CA 1
ATOM 1536 C C . SER A 1 201 ? -11.853 26.772 -11.635 1.00 42.91 201 SER A C 1
ATOM 1538 O O . SER A 1 201 ? -12.231 25.869 -10.900 1.00 42.91 201 SER A O 1
ATOM 1540 N N . LEU A 1 202 ? -10.969 27.706 -11.276 1.00 39.50 202 LEU A N 1
ATOM 1541 C CA . LEU A 1 202 ? -10.750 28.213 -9.914 1.00 39.50 202 LEU A CA 1
ATOM 1542 C C . LEU A 1 202 ? -9.640 29.273 -9.970 1.00 39.50 202 LEU A C 1
ATOM 1544 O O . LEU A 1 202 ? -8.453 28.976 -9.875 1.00 39.50 202 LEU A O 1
ATOM 1548 N N . THR A 1 203 ? -10.026 30.534 -10.141 1.00 43.31 203 THR A N 1
ATOM 1549 C CA . THR A 1 203 ? -9.276 31.671 -9.590 1.00 43.31 203 THR A CA 1
ATOM 1550 C C . THR A 1 203 ? -10.273 32.785 -9.298 1.00 43.31 203 THR A C 1
ATOM 1552 O O . THR A 1 203 ? -10.527 33.648 -10.129 1.00 43.31 203 THR A O 1
ATOM 1555 N N . ALA A 1 204 ? -10.866 32.730 -8.113 1.00 42.78 204 ALA A N 1
ATOM 1556 C CA . ALA A 1 204 ? -11.454 33.866 -7.418 1.00 42.78 204 ALA A CA 1
ATOM 1557 C C . ALA A 1 204 ? -11.479 33.515 -5.923 1.00 42.78 204 ALA A C 1
ATOM 1559 O O . ALA A 1 204 ? -11.553 32.344 -5.565 1.00 42.78 204 ALA A O 1
ATOM 1560 N N . GLU A 1 205 ? -11.399 34.532 -5.073 1.00 44.06 205 GLU A N 1
ATOM 1561 C CA . GLU A 1 205 ? -11.503 34.445 -3.612 1.00 44.06 205 GLU A CA 1
ATOM 1562 C C . GLU A 1 205 ? -10.244 34.065 -2.811 1.00 44.06 205 GLU A C 1
ATOM 1564 O O . GLU A 1 205 ? -10.219 33.164 -1.977 1.00 44.06 205 GLU A O 1
ATOM 1569 N N . LYS A 1 206 ? -9.194 34.885 -2.952 1.00 52.00 206 LYS A N 1
ATOM 1570 C CA . LYS A 1 206 ? -8.276 35.147 -1.829 1.00 52.00 206 LYS A CA 1
ATOM 1571 C C . LYS A 1 206 ? -7.852 36.613 -1.764 1.00 52.00 206 LYS A C 1
ATOM 1573 O O . LYS A 1 206 ? -6.676 36.919 -1.941 1.00 52.00 206 LYS A O 1
ATOM 1578 N N . LYS A 1 207 ? -8.799 37.533 -1.508 1.00 52.38 207 LYS A N 1
ATOM 1579 C CA . LYS A 1 207 ? -8.470 38.886 -1.002 1.00 52.38 207 LYS A CA 1
ATOM 1580 C C . LYS A 1 207 ? -9.637 39.688 -0.393 1.00 52.38 207 LYS A C 1
ATOM 1582 O O . LYS A 1 207 ? -9.855 40.834 -0.758 1.00 52.38 207 LYS A O 1
ATOM 1587 N N . ARG A 1 208 ? -10.322 39.148 0.610 1.00 48.25 208 ARG A N 1
ATOM 1588 C CA . ARG A 1 208 ? -11.010 39.915 1.673 1.00 48.25 208 ARG A CA 1
ATOM 1589 C C . ARG A 1 208 ? -10.881 39.032 2.912 1.00 48.25 208 ARG A C 1
ATOM 1591 O O . ARG A 1 208 ? -11.346 37.910 2.890 1.00 48.25 208 ARG A O 1
ATOM 1598 N N . GLN A 1 209 ? -10.081 39.353 3.918 1.00 44.66 209 GLN A N 1
ATOM 1599 C CA . GLN A 1 209 ? -10.367 40.357 4.933 1.00 44.66 209 GLN A CA 1
ATOM 1600 C C . GLN A 1 209 ? -9.027 40.731 5.601 1.00 44.66 209 GLN A C 1
ATOM 1602 O O . GLN A 1 209 ? -8.390 39.911 6.257 1.00 44.66 209 GLN A O 1
ATOM 1607 N N . ARG A 1 210 ? -8.578 41.971 5.400 1.00 44.56 210 ARG A N 1
ATOM 1608 C CA . ARG A 1 210 ? -7.670 42.678 6.309 1.00 44.56 210 ARG A CA 1
ATOM 1609 C C . ARG A 1 210 ? -8.350 44.003 6.621 1.00 44.56 210 ARG A C 1
ATOM 1611 O O . ARG A 1 210 ? -8.387 44.862 5.744 1.00 44.56 210 ARG A O 1
ATOM 1618 N N . ARG A 1 211 ? -8.855 44.148 7.841 1.00 44.75 211 ARG A N 1
ATOM 1619 C CA . ARG A 1 211 ? -8.880 45.379 8.642 1.00 44.75 211 ARG A CA 1
ATOM 1620 C C . ARG A 1 211 ? -9.444 45.025 10.020 1.00 44.75 211 ARG A C 1
ATOM 1622 O O . ARG A 1 211 ? -10.403 44.269 10.072 1.00 44.75 211 ARG A O 1
ATOM 1629 N N . ILE A 1 212 ? -8.735 45.527 11.034 1.00 41.78 212 ILE A N 1
ATOM 1630 C CA . ILE A 1 212 ? -9.218 46.152 12.279 1.00 41.78 212 ILE A CA 1
ATOM 1631 C C . ILE A 1 212 ? -10.581 45.660 12.762 1.00 41.78 212 ILE A C 1
ATOM 1633 O O . ILE A 1 212 ? -11.575 45.969 12.071 1.00 41.78 212 ILE A O 1
#

Sequence (212 aa):
MFSGDDVEAEFAAEKAEDVASELPEIEEPSTLPGWGVWLLNIRMNAIFFGSPVNVWYRDRETAAAGRSDAKIRNVVINEKWDKKAAKYTASSLPFPYTSKEVYESSLRQPLGPEYNPDSSFRNLTRPAVLKTTGVVITPARYGKNTARDAAAGITVDERGVARVEGGMTVLAQKSGKEGTKKQQGSAQLIRGGISGSFSKSLTAEKKRQRRI

Organism: NCBI:txid1157962

InterPro domains:
  IPR006709 Small-subunit processome, Utp14 [PTHR14150] (2-145)

Foldseek 3Di:
DDDDPPVLVVQVVVLVVLLVVPFDDDPDPPPDDPPPPVVDPDCPDCVVPVPVVVVSVVSRVCSCVVDPCNVPRRDRDDPDDDPVCVVVDDPDDDPPDDDPVVVCVVVVDDLDCVRDPPVVNCVVPDDPDDDDPPDDDDDDDDDPVRVVCVVQQWDAPPVRFTDGPPPDGDDPDPDDDDDDDDDDDDDDDDDDDPDDDPDDDDDDDDDDDDDD

pLDDT: mean 70.39, std 22.34, range [28.2, 96.81]